Protein AF-A0A0A1X0P3-F1 (afdb_monomer_lite)

Organism: Zeugodacus cucurbitae (NCBI:txid28588)

Radius of gyration: 22.75 Å; chains: 1; bounding box: 54×41×61 Å

Sequence (283 aa):
MCGPKCRGLQQPTGHTAAECELLRTHNLGAALTAVADKPDLVKNYYELILIVRIFLLKQHAPDKYDNILKMESHTELRKNNIELWQYYEQNVVQRLQRDWGMAAFTVEEIHNICGILDVNCFEIGQNSAKARCLYTSAFLLAHDCCPNTAHTDDPHSYAIILRTSRAIRKDDGITLSYAYTLQGTLKRREFMHAGKLFWCCCQRCADPKELGTDCSALVCPKCKSGSVRSVEPLNQTAAWKCDRCEYTLQSTEIVKLLDAINMNLESIDAHNIPGLEGFFEKI

Structure (mmCIF, N/CA/C/O backbone):
data_AF-A0A0A1X0P3-F1
#
_entry.id   AF-A0A0A1X0P3-F1
#
loop_
_atom_site.group_PDB
_atom_site.id
_atom_site.type_symbol
_atom_site.label_atom_id
_atom_site.label_alt_id
_atom_site.label_comp_id
_atom_site.label_asym_id
_atom_site.label_entity_id
_atom_site.label_seq_id
_atom_site.pdbx_PDB_ins_code
_atom_site.Cartn_x
_atom_site.Cartn_y
_atom_site.Cartn_z
_atom_site.occupancy
_atom_site.B_iso_or_equiv
_atom_site.auth_seq_id
_atom_site.auth_comp_id
_atom_site.auth_asym_id
_atom_site.auth_atom_id
_atom_site.pdbx_PDB_model_num
ATOM 1 N N . MET A 1 1 ? 23.458 -1.965 -8.575 1.00 62.31 1 MET A N 1
ATOM 2 C CA . MET A 1 1 ? 23.944 -3.328 -8.906 1.00 62.31 1 MET A CA 1
ATOM 3 C C . MET A 1 1 ? 25.010 -3.723 -7.899 1.00 62.31 1 MET A C 1
ATOM 5 O O . MET A 1 1 ? 25.851 -2.889 -7.610 1.00 62.31 1 MET A O 1
ATOM 9 N N . CYS A 1 2 ? 24.997 -4.953 -7.375 1.00 65.94 2 CYS A N 1
ATOM 10 C CA . CYS A 1 2 ? 25.948 -5.380 -6.332 1.00 65.94 2 CYS A CA 1
ATOM 11 C C . CYS A 1 2 ? 27.392 -5.589 -6.843 1.00 65.94 2 CYS A C 1
ATOM 13 O O . CYS A 1 2 ? 28.302 -5.771 -6.045 1.00 65.94 2 CYS A O 1
ATOM 15 N N . GLY A 1 3 ? 27.603 -5.592 -8.165 1.00 78.12 3 GLY A N 1
ATOM 16 C CA . GLY A 1 3 ? 28.908 -5.724 -8.818 1.00 78.12 3 GLY A CA 1
ATOM 17 C C . GLY A 1 3 ? 28.783 -6.253 -10.256 1.00 78.12 3 GLY A C 1
ATOM 18 O O . GLY A 1 3 ? 27.672 -6.576 -10.684 1.00 78.12 3 GLY A O 1
ATOM 19 N N . PRO A 1 4 ? 29.898 -6.401 -10.998 1.00 83.12 4 PRO A N 1
ATOM 20 C CA . PRO A 1 4 ? 29.898 -6.888 -12.388 1.00 83.12 4 PRO A CA 1
ATOM 21 C C . PRO A 1 4 ? 29.330 -8.304 -12.566 1.00 83.12 4 PRO A C 1
ATOM 23 O O . PRO A 1 4 ? 28.888 -8.664 -13.649 1.00 83.12 4 PRO A O 1
ATOM 26 N N . LYS A 1 5 ? 29.322 -9.106 -11.495 1.00 85.94 5 LYS A N 1
ATOM 27 C CA . LYS A 1 5 ? 28.763 -10.468 -11.461 1.00 85.94 5 LYS A CA 1
ATOM 28 C C . LYS A 1 5 ? 27.348 -10.519 -10.871 1.00 85.94 5 LYS A C 1
ATOM 30 O O . LYS A 1 5 ? 26.912 -11.561 -10.391 1.00 85.94 5 LYS A O 1
ATOM 35 N N . CYS A 1 6 ? 26.641 -9.388 -10.822 1.00 84.81 6 CYS A N 1
ATOM 36 C CA . CYS A 1 6 ? 25.277 -9.355 -10.308 1.00 84.81 6 CYS A CA 1
ATOM 37 C C . CYS A 1 6 ? 24.375 -10.260 -11.157 1.00 84.81 6 CYS A C 1
ATOM 39 O O . CYS A 1 6 ? 24.258 -10.057 -12.362 1.00 84.81 6 CYS A O 1
ATOM 41 N N . ARG A 1 7 ? 23.685 -11.213 -10.516 1.00 85.44 7 ARG A N 1
ATOM 42 C CA . ARG A 1 7 ? 22.767 -12.155 -11.182 1.00 85.44 7 ARG A CA 1
ATOM 43 C C . ARG A 1 7 ? 21.654 -11.489 -11.992 1.00 85.44 7 ARG A C 1
ATOM 45 O O . ARG A 1 7 ? 21.100 -12.120 -12.873 1.00 85.44 7 ARG A O 1
ATOM 52 N N . GLY A 1 8 ? 21.308 -10.241 -11.674 1.00 86.44 8 GLY A N 1
ATOM 53 C CA . GLY A 1 8 ? 20.285 -9.481 -12.390 1.00 86.44 8 GLY A CA 1
ATOM 54 C C . GLY A 1 8 ? 20.800 -8.760 -13.636 1.00 86.44 8 GLY A C 1
ATOM 55 O O . GLY A 1 8 ? 19.995 -8.178 -14.355 1.00 86.44 8 GLY A O 1
ATOM 56 N N . LEU A 1 9 ? 22.109 -8.747 -13.897 1.00 90.25 9 LEU A N 1
ATOM 57 C CA . LEU A 1 9 ? 22.671 -8.054 -15.054 1.00 90.25 9 LEU A CA 1
ATOM 58 C C . LEU A 1 9 ? 22.300 -8.788 -16.350 1.00 90.25 9 LEU A C 1
ATOM 60 O O . LEU A 1 9 ? 22.476 -10.001 -16.457 1.00 90.25 9 LEU A O 1
ATOM 64 N N . GLN A 1 10 ? 21.782 -8.039 -17.325 1.00 89.00 10 GLN A N 1
ATOM 65 C CA . GLN A 1 10 ? 21.308 -8.533 -18.622 1.00 89.00 10 GLN A CA 1
ATOM 66 C C . GLN A 1 10 ? 20.213 -9.611 -18.524 1.00 89.00 10 GLN A C 1
ATOM 68 O O . GLN A 1 10 ? 20.013 -10.377 -19.462 1.00 89.00 10 GLN A O 1
ATOM 73 N N . GLN A 1 11 ? 19.474 -9.655 -17.411 1.00 88.44 11 GLN A N 1
ATOM 74 C CA . GLN A 1 11 ? 18.365 -10.591 -17.224 1.00 88.44 11 GLN A CA 1
ATOM 75 C C . GLN A 1 11 ? 17.004 -9.913 -17.432 1.00 88.44 11 GLN A C 1
ATOM 77 O O . GLN A 1 11 ? 16.836 -8.768 -17.005 1.00 88.44 11 GLN A O 1
ATOM 82 N N . PRO A 1 12 ? 15.995 -10.618 -17.986 1.00 82.81 12 PRO A N 1
ATOM 83 C CA . PRO A 1 12 ? 14.635 -10.087 -18.148 1.00 82.81 12 PRO A CA 1
ATOM 84 C C . PRO A 1 12 ? 13.954 -9.660 -16.839 1.00 82.81 12 PRO A C 1
ATOM 86 O O . PRO A 1 12 ? 13.092 -8.789 -16.851 1.00 82.81 12 PRO A O 1
ATOM 89 N N . THR A 1 13 ? 14.318 -10.283 -15.716 1.00 78.25 13 THR A N 1
ATOM 90 C CA . THR A 1 13 ? 13.803 -9.982 -14.368 1.00 78.25 13 THR A CA 1
ATOM 91 C C . THR A 1 13 ? 14.716 -9.041 -13.574 1.00 78.25 13 THR A C 1
ATOM 93 O O . THR A 1 13 ? 14.494 -8.815 -12.386 1.00 78.25 13 THR A O 1
ATOM 96 N N . GLY A 1 14 ? 15.756 -8.498 -14.212 1.00 86.44 14 GLY A N 1
ATOM 97 C CA . GLY A 1 14 ? 16.735 -7.602 -13.606 1.00 86.44 14 GLY A CA 1
ATOM 98 C C . GLY A 1 14 ? 16.978 -6.362 -14.465 1.00 86.44 14 GLY A C 1
ATOM 99 O O . GLY A 1 14 ? 16.039 -5.706 -14.899 1.00 86.44 14 GLY A O 1
ATOM 100 N N . HIS A 1 15 ? 18.247 -6.020 -14.672 1.00 91.12 15 HIS A N 1
ATOM 101 C CA . HIS A 1 15 ? 18.679 -4.885 -15.479 1.00 91.12 15 HIS A CA 1
ATOM 102 C C . HIS A 1 15 ? 18.941 -5.339 -16.919 1.00 91.12 15 HIS A C 1
ATOM 104 O O . HIS A 1 15 ? 19.975 -5.946 -17.208 1.00 91.12 15 HIS A O 1
ATOM 110 N N . THR A 1 16 ? 17.993 -5.083 -17.816 1.00 93.62 16 THR A N 1
ATOM 111 C CA . THR A 1 16 ? 18.079 -5.516 -19.221 1.00 93.62 16 THR A CA 1
ATOM 112 C C . THR A 1 16 ? 19.068 -4.671 -20.032 1.00 93.62 16 THR A C 1
ATOM 114 O O . THR A 1 16 ? 19.439 -3.568 -19.634 1.00 93.62 16 THR A O 1
ATOM 117 N N . ALA A 1 17 ? 19.481 -5.160 -21.207 1.00 93.56 17 ALA A N 1
ATOM 118 C CA . ALA A 1 17 ? 20.292 -4.367 -22.135 1.00 93.56 17 ALA A CA 1
ATOM 119 C C . ALA A 1 17 ? 19.550 -3.109 -22.629 1.00 93.56 17 ALA A C 1
ATOM 121 O O . ALA A 1 17 ? 20.163 -2.053 -22.736 1.00 93.56 17 ALA A O 1
ATOM 122 N N . ALA A 1 18 ? 18.235 -3.207 -22.859 1.00 94.38 18 ALA A N 1
ATOM 123 C CA . ALA A 1 18 ? 17.397 -2.072 -23.247 1.00 94.38 18 ALA A CA 1
ATOM 124 C C . ALA A 1 18 ? 17.292 -1.021 -22.129 1.00 94.38 18 ALA A C 1
ATOM 126 O O . ALA A 1 18 ? 17.389 0.172 -22.396 1.00 94.38 18 ALA A O 1
ATOM 127 N N . GLU A 1 19 ? 17.164 -1.456 -20.869 1.00 95.00 19 GLU A N 1
ATOM 128 C CA . GLU A 1 19 ? 17.221 -0.555 -19.711 1.00 95.00 19 GLU A CA 1
ATOM 129 C C . GLU A 1 19 ? 18.588 0.127 -19.618 1.00 95.00 19 GLU A C 1
ATOM 131 O O . GLU A 1 19 ? 18.648 1.344 -19.494 1.00 95.00 19 GLU A O 1
ATOM 136 N N . CYS A 1 20 ? 19.684 -0.629 -19.734 1.00 93.94 20 CYS A N 1
ATOM 137 C CA . CYS A 1 20 ? 21.038 -0.071 -19.727 1.00 93.94 20 CYS A CA 1
ATOM 138 C C . CYS A 1 20 ? 21.224 0.995 -20.812 1.00 93.94 20 CYS A C 1
ATOM 140 O O . CYS A 1 20 ? 21.705 2.090 -20.521 1.00 93.94 20 CYS A O 1
ATOM 142 N N . GLU A 1 21 ? 20.808 0.686 -22.044 1.00 94.69 21 GLU A N 1
ATOM 143 C CA . GLU A 1 21 ? 20.883 1.613 -23.170 1.00 94.69 21 GLU A CA 1
ATOM 144 C C . GLU A 1 21 ? 20.094 2.885 -22.882 1.00 94.69 21 GLU A C 1
ATOM 146 O O . GLU A 1 21 ? 20.668 3.967 -22.924 1.00 94.69 21 GLU A O 1
ATOM 151 N N . LEU A 1 22 ? 18.820 2.757 -22.502 1.00 94.00 22 LEU A N 1
ATOM 152 C CA . LEU A 1 22 ? 17.951 3.898 -22.233 1.00 94.00 22 LEU A CA 1
ATOM 153 C C . LEU A 1 22 ? 18.523 4.799 -21.129 1.00 94.00 22 LEU A C 1
ATOM 155 O O . LEU A 1 22 ? 18.615 6.015 -21.302 1.00 94.00 22 LEU A O 1
ATOM 159 N N . LEU A 1 23 ? 18.961 4.215 -20.007 1.00 93.94 23 LEU A N 1
ATOM 160 C CA . LEU A 1 23 ? 19.558 4.983 -18.910 1.00 93.94 23 LEU A CA 1
ATOM 161 C C . LEU A 1 23 ? 20.874 5.663 -19.335 1.00 93.94 23 LEU A C 1
ATOM 163 O O . LEU A 1 23 ? 21.170 6.766 -18.869 1.00 93.94 23 LEU A O 1
ATOM 167 N N . ARG A 1 24 ? 21.658 5.029 -20.219 1.00 94.56 24 ARG A N 1
ATOM 168 C CA . ARG A 1 24 ? 22.905 5.582 -20.767 1.00 94.56 24 ARG A CA 1
ATOM 169 C C . ARG A 1 24 ? 22.642 6.723 -21.745 1.00 94.56 24 ARG A C 1
ATOM 171 O O . ARG A 1 24 ? 23.291 7.757 -21.624 1.00 94.56 24 ARG A O 1
ATOM 178 N N . THR A 1 25 ? 21.703 6.561 -22.678 1.00 94.56 25 THR A N 1
ATOM 179 C CA . THR A 1 25 ? 21.315 7.589 -23.658 1.00 94.56 25 THR A CA 1
ATOM 180 C C . THR A 1 25 ? 20.921 8.892 -22.967 1.00 94.56 25 THR A C 1
ATOM 182 O O . THR A 1 25 ? 21.315 9.966 -23.412 1.00 94.56 25 THR A O 1
ATOM 185 N N . HIS A 1 26 ? 20.211 8.796 -21.841 1.00 93.75 26 HIS A N 1
ATOM 186 C CA . HIS A 1 26 ? 19.779 9.949 -21.049 1.00 93.75 26 HIS A CA 1
ATOM 187 C C . HIS A 1 26 ? 20.752 10.339 -19.917 1.00 93.75 26 HIS A C 1
ATOM 189 O O . HIS A 1 26 ? 20.428 11.187 -19.091 1.00 93.75 26 HIS A O 1
ATOM 195 N N . ASN A 1 27 ? 21.950 9.740 -19.867 1.00 92.50 27 ASN A N 1
ATOM 196 C CA . ASN A 1 27 ? 23.010 10.019 -18.888 1.00 92.50 27 ASN A CA 1
ATOM 197 C C . ASN A 1 27 ? 22.539 10.019 -17.414 1.00 92.50 27 ASN A C 1
ATOM 199 O O . ASN A 1 27 ? 22.991 10.815 -16.584 1.00 92.50 27 ASN A O 1
ATOM 203 N N . LEU A 1 28 ? 21.634 9.102 -17.059 1.00 92.88 28 LEU A N 1
ATOM 204 C CA . LEU A 1 28 ? 21.005 9.090 -15.732 1.00 92.88 28 LEU A CA 1
ATOM 205 C C . LEU A 1 28 ? 21.970 8.700 -14.602 1.00 92.88 28 LEU A C 1
ATOM 207 O O . LEU A 1 28 ? 21.724 9.020 -13.441 1.00 92.88 28 LEU A O 1
ATOM 211 N N . GLY A 1 29 ? 23.113 8.090 -14.932 1.00 90.56 29 GLY A N 1
ATOM 212 C CA . GLY A 1 29 ? 24.201 7.863 -13.977 1.00 90.56 29 GLY A CA 1
ATOM 213 C C . GLY A 1 29 ? 24.811 9.162 -13.436 1.00 90.56 29 GLY A C 1
ATOM 214 O O . GLY A 1 29 ? 25.127 9.239 -12.247 1.00 90.56 29 GLY A O 1
ATOM 215 N N . ALA A 1 30 ? 24.922 10.204 -14.270 1.00 91.56 30 ALA A N 1
ATOM 216 C CA . ALA A 1 30 ? 25.389 11.517 -13.829 1.00 91.56 30 ALA A CA 1
ATOM 217 C C . ALA A 1 30 ? 24.343 12.208 -12.943 1.00 91.56 30 ALA A C 1
ATOM 219 O O . ALA A 1 30 ? 24.692 12.735 -11.888 1.00 91.56 30 ALA A O 1
ATOM 220 N N . ALA A 1 31 ? 23.063 12.134 -13.325 1.00 90.38 31 ALA A N 1
ATOM 221 C CA . ALA A 1 31 ? 21.964 12.689 -12.536 1.00 90.38 31 ALA A CA 1
ATOM 222 C C . ALA A 1 31 ? 21.871 12.043 -11.142 1.00 90.38 31 ALA A C 1
ATOM 224 O O . ALA A 1 31 ? 21.726 12.749 -10.148 1.00 90.38 31 ALA A O 1
ATOM 225 N N . LEU A 1 32 ? 22.037 10.717 -11.053 1.00 91.38 32 LEU A N 1
ATOM 226 C CA . LEU A 1 32 ? 22.056 9.999 -9.777 1.00 91.38 32 LEU A CA 1
ATOM 227 C C . LEU A 1 32 ? 23.284 10.360 -8.925 1.00 91.38 32 LEU A C 1
ATOM 229 O O . LEU A 1 32 ? 23.152 10.586 -7.725 1.00 91.38 32 LEU A O 1
ATOM 233 N N . THR A 1 33 ? 24.470 10.457 -9.536 1.00 93.75 33 THR A N 1
ATOM 234 C CA . THR A 1 33 ? 25.701 10.877 -8.838 1.00 93.75 33 THR A CA 1
ATOM 235 C C . THR A 1 33 ? 25.566 12.288 -8.261 1.00 93.75 33 THR A C 1
ATOM 237 O O . THR A 1 33 ? 26.004 12.537 -7.141 1.00 93.75 33 THR A O 1
ATOM 240 N N . ALA A 1 34 ? 24.916 13.201 -8.989 1.00 93.12 34 ALA A N 1
ATOM 241 C CA . ALA A 1 34 ? 24.711 14.584 -8.561 1.00 93.12 34 ALA A CA 1
ATOM 242 C C . ALA A 1 34 ? 23.805 14.737 -7.324 1.00 93.12 34 ALA A C 1
ATOM 244 O O . ALA A 1 34 ? 23.792 15.804 -6.713 1.00 93.12 34 ALA A O 1
ATOM 245 N N . VAL A 1 35 ? 23.046 13.698 -6.960 1.00 93.50 35 VAL A N 1
ATOM 246 C CA . VAL A 1 35 ? 22.172 13.679 -5.774 1.00 93.50 35 VAL A CA 1
ATOM 247 C C . VAL A 1 35 ? 22.578 12.609 -4.760 1.00 93.50 35 VAL A C 1
ATOM 249 O O . VAL A 1 35 ? 21.800 12.295 -3.864 1.00 93.50 35 VAL A O 1
ATOM 252 N N . ALA A 1 36 ? 23.772 12.024 -4.888 1.00 93.00 36 ALA A N 1
ATOM 253 C CA . ALA A 1 36 ? 24.203 10.885 -4.076 1.00 93.00 36 ALA A CA 1
ATOM 254 C C . ALA A 1 36 ? 24.262 11.183 -2.564 1.00 93.00 36 ALA A C 1
ATOM 256 O O . ALA A 1 36 ? 24.138 10.268 -1.754 1.00 93.00 36 ALA A O 1
ATOM 257 N N . ASP A 1 37 ? 24.418 12.452 -2.185 1.00 95.62 37 ASP A N 1
ATOM 258 C CA . ASP A 1 37 ? 24.403 12.954 -0.808 1.00 95.62 37 ASP A CA 1
ATOM 259 C C . ASP A 1 37 ? 22.985 13.182 -0.246 1.00 95.62 37 ASP A C 1
ATOM 261 O O . ASP A 1 37 ? 22.838 13.550 0.918 1.00 95.62 37 ASP A O 1
ATOM 265 N N . LYS A 1 38 ? 21.936 12.958 -1.051 1.00 95.31 38 LYS A N 1
ATOM 266 C CA . LYS A 1 38 ? 20.526 13.213 -0.713 1.00 95.31 38 LYS A CA 1
ATOM 267 C C . LYS A 1 38 ? 19.712 11.913 -0.785 1.00 95.31 38 LYS A C 1
ATOM 269 O O . LYS A 1 38 ? 19.112 11.629 -1.826 1.00 95.31 38 LYS A O 1
ATOM 274 N N . PRO A 1 39 ? 19.648 11.127 0.309 1.00 91.00 39 PRO A N 1
ATOM 275 C CA . PRO A 1 39 ? 19.018 9.804 0.321 1.00 91.00 39 PRO A CA 1
ATOM 276 C C . PRO A 1 39 ? 17.575 9.783 -0.197 1.00 91.00 39 PRO A C 1
ATOM 278 O O . PRO A 1 39 ? 17.216 8.890 -0.964 1.00 91.00 39 PRO A O 1
ATOM 281 N N . ASP A 1 40 ? 16.769 10.790 0.147 1.00 90.38 40 ASP A N 1
ATOM 282 C CA . ASP A 1 40 ? 15.370 10.873 -0.291 1.00 90.38 40 ASP A CA 1
ATOM 283 C C . ASP A 1 40 ? 15.246 11.062 -1.808 1.00 90.38 40 ASP A C 1
ATOM 285 O O . ASP A 1 40 ? 14.406 10.439 -2.456 1.00 90.38 40 ASP A O 1
ATOM 289 N N . LEU A 1 41 ? 16.126 11.866 -2.413 1.00 90.19 41 LEU A N 1
ATOM 290 C CA . LEU A 1 41 ? 16.135 12.042 -3.866 1.00 90.19 41 LEU A CA 1
ATOM 291 C C . LEU A 1 41 ? 16.628 10.783 -4.576 1.00 90.19 41 LEU A C 1
ATOM 293 O O . LEU A 1 41 ? 16.059 10.400 -5.597 1.00 90.19 41 LEU A O 1
ATOM 297 N N . VAL A 1 42 ? 17.641 10.111 -4.023 1.00 91.69 42 VAL A N 1
ATOM 298 C CA . VAL A 1 42 ? 18.117 8.818 -4.536 1.00 91.69 42 VAL A CA 1
ATOM 299 C C . VAL A 1 42 ? 16.984 7.791 -4.526 1.00 91.69 42 VAL A C 1
ATOM 301 O O . VAL A 1 42 ? 16.757 7.122 -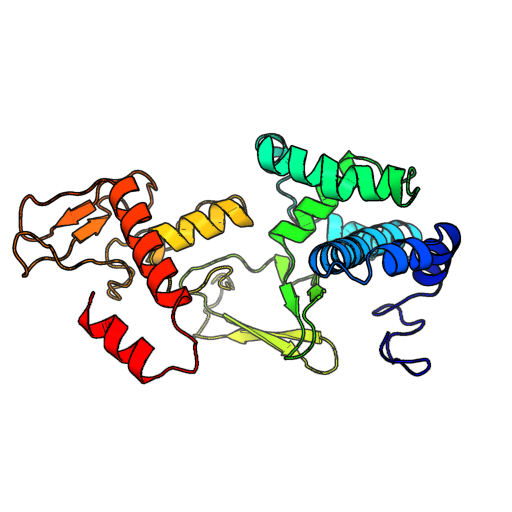5.536 1.00 91.69 42 VAL A O 1
ATOM 304 N N . LYS A 1 43 ? 16.233 7.696 -3.422 1.00 89.56 43 LYS A N 1
ATOM 305 C CA . LYS A 1 43 ? 15.048 6.834 -3.314 1.00 89.56 43 LYS A CA 1
ATOM 306 C C . LYS A 1 43 ? 14.026 7.161 -4.407 1.00 89.56 43 LYS A C 1
ATOM 308 O O . LYS A 1 43 ? 13.635 6.258 -5.145 1.00 89.56 43 LYS A O 1
ATOM 313 N N . ASN A 1 44 ? 13.662 8.435 -4.563 1.00 89.88 44 ASN A N 1
ATOM 314 C CA . ASN A 1 44 ? 12.689 8.864 -5.572 1.00 89.88 44 ASN A CA 1
ATOM 315 C C . ASN A 1 44 ? 13.138 8.498 -6.997 1.00 89.88 44 ASN A C 1
ATOM 317 O O . ASN A 1 44 ? 12.326 8.062 -7.805 1.00 89.88 44 ASN A O 1
ATOM 321 N N . TYR A 1 45 ? 14.435 8.595 -7.309 1.00 91.62 45 TYR A N 1
ATOM 322 C CA . TYR A 1 45 ? 14.972 8.177 -8.611 1.00 91.62 45 TYR A CA 1
ATOM 323 C C . TYR A 1 45 ? 14.805 6.672 -8.851 1.00 91.62 45 TYR A C 1
ATOM 325 O O . TYR A 1 45 ? 14.417 6.260 -9.945 1.00 91.62 45 TYR A O 1
ATOM 333 N N . TYR A 1 46 ? 15.061 5.838 -7.840 1.00 90.06 46 TYR A N 1
ATOM 334 C CA . TYR A 1 46 ? 14.859 4.394 -7.962 1.00 90.06 46 TYR A CA 1
ATOM 335 C C . TYR A 1 46 ? 13.386 4.014 -8.135 1.00 90.06 46 TYR A C 1
ATOM 337 O O . TYR A 1 46 ? 13.089 3.054 -8.849 1.00 90.06 46 TYR A O 1
ATOM 345 N N . GLU A 1 47 ? 12.457 4.770 -7.549 1.00 90.06 47 GLU A N 1
ATOM 346 C CA . GLU A 1 47 ? 11.021 4.530 -7.722 1.00 90.06 47 GLU A CA 1
ATOM 347 C C . GLU A 1 47 ? 10.553 4.712 -9.174 1.00 90.06 47 GLU A C 1
ATOM 349 O O . GLU A 1 47 ? 9.653 3.989 -9.612 1.00 90.06 47 GLU A O 1
ATOM 354 N N . LEU A 1 48 ? 11.206 5.593 -9.941 1.00 94.12 48 LEU A N 1
ATOM 355 C CA . LEU A 1 48 ? 10.915 5.830 -11.360 1.00 94.12 48 LEU A CA 1
ATOM 356 C C . LEU A 1 48 ? 11.369 4.686 -12.271 1.00 94.12 48 LEU A C 1
ATOM 358 O O . LEU A 1 48 ? 10.778 4.472 -13.331 1.00 94.12 48 LEU A O 1
ATOM 362 N N . ILE A 1 49 ? 12.377 3.908 -11.863 1.00 93.69 49 ILE A N 1
ATOM 363 C CA . ILE A 1 49 ? 12.904 2.794 -12.667 1.00 93.69 49 ILE A CA 1
ATOM 364 C C . ILE A 1 49 ? 11.817 1.758 -12.964 1.00 93.69 49 ILE A C 1
ATOM 366 O O . ILE A 1 49 ? 11.785 1.200 -14.059 1.00 93.69 49 ILE A O 1
ATOM 370 N N . LEU A 1 50 ? 10.894 1.517 -12.029 1.00 94.00 50 LEU A N 1
ATOM 371 C CA . LEU A 1 50 ? 9.792 0.582 -12.259 1.00 94.00 50 LEU A CA 1
ATOM 372 C C . LEU A 1 50 ? 8.840 1.075 -13.361 1.00 94.00 50 LEU A C 1
ATOM 374 O O . LEU A 1 50 ? 8.434 0.282 -14.206 1.00 94.00 50 LEU A O 1
ATOM 378 N N . ILE A 1 51 ? 8.547 2.377 -13.405 1.00 96.12 51 ILE A N 1
ATOM 379 C CA . ILE A 1 51 ? 7.721 2.990 -14.458 1.00 96.12 51 ILE A CA 1
ATOM 380 C C . ILE A 1 51 ? 8.420 2.842 -15.814 1.00 96.12 51 ILE A C 1
ATOM 382 O O . ILE A 1 51 ? 7.819 2.375 -16.780 1.00 96.12 51 ILE A O 1
ATOM 386 N N . VAL A 1 52 ? 9.720 3.151 -15.868 1.00 95.62 52 VAL A N 1
ATOM 387 C CA . VAL A 1 52 ? 10.538 2.993 -17.080 1.00 95.62 52 VAL A CA 1
ATOM 388 C C . VAL A 1 52 ? 10.554 1.544 -17.566 1.00 95.62 52 VAL A C 1
ATOM 390 O O . VAL A 1 52 ? 10.382 1.291 -18.757 1.00 95.62 52 VAL A O 1
ATOM 393 N N . ARG A 1 53 ? 10.695 0.572 -16.659 1.00 95.19 53 ARG A N 1
ATOM 394 C CA . ARG A 1 53 ? 10.620 -0.856 -17.003 1.00 95.19 53 ARG A CA 1
ATOM 395 C C . ARG A 1 53 ? 9.275 -1.227 -17.615 1.00 95.19 53 ARG A C 1
ATOM 397 O O . ARG A 1 53 ? 9.257 -1.963 -18.595 1.00 95.19 53 ARG A O 1
ATOM 404 N N . ILE A 1 54 ? 8.167 -0.708 -17.086 1.00 95.69 54 ILE A N 1
ATOM 405 C CA . ILE A 1 54 ? 6.831 -0.952 -17.647 1.00 95.69 54 ILE A CA 1
ATOM 406 C C . ILE A 1 54 ? 6.721 -0.370 -19.063 1.00 95.69 54 ILE A C 1
ATOM 408 O O . ILE A 1 54 ? 6.235 -1.054 -19.962 1.00 95.69 54 ILE A O 1
ATOM 412 N N . PHE A 1 55 ? 7.248 0.831 -19.311 1.00 95.94 55 PHE A N 1
ATOM 413 C CA . PHE A 1 55 ? 7.301 1.386 -20.668 1.00 95.94 55 PHE A CA 1
ATOM 414 C C . PHE A 1 55 ? 8.206 0.587 -21.616 1.00 95.94 55 PHE A C 1
ATOM 416 O O . PHE A 1 55 ? 7.869 0.425 -22.787 1.00 95.94 55 PHE A O 1
ATOM 423 N N . LEU A 1 56 ? 9.317 0.024 -21.138 1.00 95.25 56 LEU A N 1
ATOM 424 C CA . LEU A 1 56 ? 10.145 -0.881 -21.944 1.00 95.25 56 LEU A CA 1
ATOM 425 C C . LEU A 1 56 ? 9.403 -2.181 -22.295 1.00 95.25 56 LEU A C 1
ATOM 427 O O . LEU A 1 56 ? 9.576 -2.704 -23.398 1.00 95.25 56 LEU A O 1
ATOM 431 N N . LEU A 1 57 ? 8.533 -2.687 -21.408 1.00 95.19 57 LEU A N 1
ATOM 432 C CA . LEU A 1 57 ? 7.673 -3.834 -21.727 1.00 95.19 57 LEU A CA 1
ATOM 433 C C . LEU A 1 57 ? 6.718 -3.520 -22.881 1.00 95.19 57 LEU A C 1
ATOM 435 O O . LEU A 1 57 ? 6.507 -4.395 -23.713 1.00 95.19 57 LEU A O 1
ATOM 439 N N . LYS A 1 58 ? 6.216 -2.285 -23.002 1.00 94.56 58 LYS A N 1
ATOM 440 C CA . LYS A 1 58 ? 5.384 -1.872 -24.147 1.00 94.56 58 LYS A CA 1
ATOM 441 C C . LYS A 1 58 ? 6.074 -2.130 -25.494 1.00 94.56 58 LYS A C 1
ATOM 443 O O . LYS A 1 58 ? 5.410 -2.471 -26.464 1.00 94.56 58 LYS A O 1
ATOM 448 N N . GLN A 1 59 ? 7.400 -1.987 -25.553 1.00 92.81 59 GLN A N 1
ATOM 449 C CA . GLN A 1 59 ? 8.185 -2.174 -26.779 1.00 92.81 59 GLN A CA 1
ATOM 450 C C . GLN A 1 59 ? 8.649 -3.620 -26.979 1.00 92.81 59 GLN A C 1
ATOM 452 O O . GLN A 1 59 ? 8.644 -4.125 -28.099 1.00 92.81 59 GLN A O 1
ATOM 457 N N . HIS A 1 60 ? 9.079 -4.285 -25.905 1.00 93.88 60 HIS A N 1
ATOM 458 C CA . HIS A 1 60 ? 9.798 -5.561 -26.000 1.00 93.88 60 HIS A CA 1
ATOM 459 C C . HIS A 1 60 ? 8.992 -6.780 -25.534 1.00 93.88 60 HIS A C 1
ATOM 461 O O . HIS A 1 60 ? 9.419 -7.913 -25.750 1.00 93.88 60 HIS A O 1
ATOM 467 N N . ALA A 1 61 ? 7.855 -6.570 -24.873 1.00 94.50 61 ALA A N 1
ATOM 468 C CA . ALA A 1 61 ? 6.978 -7.621 -24.365 1.00 94.50 61 ALA A CA 1
ATOM 469 C C . ALA A 1 61 ? 5.523 -7.112 -24.238 1.00 94.50 61 ALA A C 1
ATOM 471 O O . ALA A 1 61 ? 5.005 -7.048 -23.115 1.00 94.50 61 ALA A O 1
ATOM 472 N N . PRO A 1 62 ? 4.865 -6.741 -25.356 1.00 96.12 62 PRO A N 1
ATOM 473 C CA . PRO A 1 62 ? 3.539 -6.116 -25.346 1.00 96.12 62 PRO A CA 1
ATOM 474 C C . PRO A 1 62 ? 2.494 -6.947 -24.592 1.00 96.12 62 PRO A C 1
ATOM 476 O O . PRO A 1 62 ? 1.767 -6.388 -23.783 1.00 96.12 62 PRO A O 1
ATOM 479 N N . ASP A 1 63 ? 2.521 -8.280 -24.690 1.00 95.94 63 ASP A N 1
ATOM 480 C CA . ASP A 1 63 ? 1.612 -9.151 -23.925 1.00 95.94 63 ASP A CA 1
ATOM 481 C C . ASP A 1 63 ? 1.711 -8.943 -22.400 1.00 95.94 63 ASP A C 1
ATOM 483 O O . ASP A 1 63 ? 0.723 -9.040 -21.668 1.00 95.94 63 ASP A O 1
ATOM 487 N N . LYS A 1 64 ? 2.916 -8.664 -21.879 1.00 94.19 64 LYS A N 1
ATOM 488 C CA . LYS A 1 64 ? 3.111 -8.362 -20.451 1.00 94.19 64 LYS A CA 1
ATOM 489 C C . LYS A 1 64 ? 2.591 -6.973 -20.109 1.00 94.19 64 LYS A C 1
ATOM 491 O O . LYS A 1 64 ? 1.998 -6.809 -19.047 1.00 94.19 64 LYS A O 1
ATOM 496 N N . TYR A 1 65 ? 2.812 -6.003 -20.991 1.00 96.00 65 TYR A N 1
ATOM 497 C CA . TYR A 1 65 ? 2.294 -4.648 -20.835 1.00 96.00 65 TYR A CA 1
ATOM 498 C C . TYR A 1 65 ? 0.758 -4.638 -20.832 1.00 96.00 65 TYR A C 1
ATOM 500 O O . TYR A 1 65 ? 0.157 -4.103 -19.905 1.00 96.00 65 TYR A O 1
ATOM 508 N N . ASP A 1 66 ? 0.126 -5.351 -21.763 1.00 96.00 66 ASP A N 1
ATOM 509 C CA . ASP A 1 66 ? -1.330 -5.488 -21.844 1.00 96.00 66 ASP A CA 1
ATOM 510 C C . ASP A 1 66 ? -1.915 -6.155 -20.596 1.00 96.00 66 ASP A C 1
ATOM 512 O O . ASP A 1 66 ? -2.987 -5.782 -20.126 1.00 96.00 66 ASP A O 1
ATOM 516 N N . ASN A 1 67 ? -1.209 -7.125 -20.007 1.00 95.00 67 ASN A N 1
ATOM 517 C CA . ASN A 1 67 ? -1.624 -7.716 -18.734 1.00 95.00 67 ASN A CA 1
ATOM 518 C C . ASN A 1 67 ? -1.529 -6.734 -17.559 1.00 95.00 67 ASN A C 1
ATOM 520 O O . ASN A 1 67 ? -2.373 -6.790 -16.669 1.00 95.00 67 ASN A O 1
ATOM 524 N N . ILE A 1 68 ? -0.539 -5.839 -17.552 1.00 96.06 68 ILE A N 1
ATOM 525 C CA . ILE A 1 68 ? -0.428 -4.775 -16.544 1.00 96.06 68 ILE A CA 1
ATOM 526 C C . ILE A 1 68 ? -1.575 -3.773 -16.709 1.00 96.06 68 ILE A C 1
ATOM 528 O O . ILE A 1 68 ? -2.180 -3.388 -15.716 1.00 96.06 68 ILE A O 1
ATOM 532 N N . LEU A 1 69 ? -1.939 -3.410 -17.942 1.00 96.00 69 LEU A N 1
ATOM 533 C CA . LEU A 1 69 ? -3.040 -2.476 -18.212 1.00 96.00 69 LEU A CA 1
ATOM 534 C C . LEU A 1 69 ? -4.432 -2.995 -17.814 1.00 96.00 69 LEU A C 1
ATOM 536 O O . LEU A 1 69 ? -5.370 -2.207 -17.747 1.00 96.00 69 LEU A O 1
ATOM 540 N N . LYS A 1 70 ? -4.581 -4.294 -17.526 1.00 95.19 70 LYS A N 1
ATOM 541 C CA . LYS A 1 70 ? -5.816 -4.865 -16.952 1.00 95.19 70 LYS A CA 1
ATOM 542 C C . LYS A 1 70 ? -5.963 -4.596 -15.453 1.00 95.19 70 LYS A C 1
ATOM 544 O O . LYS A 1 70 ? -7.032 -4.845 -14.903 1.00 95.19 70 LYS A O 1
ATOM 549 N N . MET A 1 71 ? -4.890 -4.179 -14.784 1.00 96.50 71 MET A N 1
ATOM 550 C CA . MET A 1 71 ? -4.909 -3.873 -13.358 1.00 96.50 71 MET A CA 1
ATOM 551 C C . MET A 1 71 ? -5.595 -2.525 -13.120 1.00 96.50 71 MET A C 1
ATOM 553 O O . MET A 1 71 ? -5.461 -1.598 -13.916 1.00 96.50 71 MET A O 1
ATOM 557 N N . GLU A 1 72 ? -6.313 -2.410 -12.006 1.00 95.31 72 GLU A N 1
ATOM 558 C CA . GLU A 1 72 ? -7.013 -1.180 -11.636 1.00 95.31 72 GLU A CA 1
ATOM 559 C C . GLU A 1 72 ? -6.016 -0.052 -11.341 1.00 95.31 72 GLU A C 1
ATOM 561 O O . GLU A 1 72 ? -5.040 -0.253 -10.618 1.00 95.31 72 GLU A O 1
ATOM 566 N N . SER A 1 73 ? -6.266 1.138 -11.884 1.00 96.00 73 SER A N 1
ATOM 567 C CA . SER A 1 73 ? -5.402 2.313 -11.726 1.00 96.00 73 SER A CA 1
ATOM 568 C C . SER A 1 73 ? -6.040 3.422 -10.897 1.00 96.00 73 SER A C 1
ATOM 570 O O . SER A 1 73 ? -5.348 4.331 -10.433 1.00 96.00 73 SER A O 1
ATOM 572 N N . HIS A 1 74 ? -7.362 3.381 -10.733 1.00 96.38 74 HIS A N 1
ATOM 573 C CA . HIS A 1 74 ? -8.174 4.430 -10.137 1.00 96.38 74 HIS A CA 1
ATOM 574 C C . HIS A 1 74 ? -7.877 5.821 -10.723 1.00 96.38 74 HIS A C 1
ATOM 576 O O . HIS A 1 74 ? -8.020 6.824 -10.026 1.00 96.38 74 HIS A O 1
ATOM 582 N N . THR A 1 75 ? -7.474 5.907 -12.000 1.00 94.69 75 THR A N 1
ATOM 583 C CA . THR A 1 75 ? -7.028 7.161 -12.635 1.00 94.69 75 THR A CA 1
ATOM 584 C C . THR A 1 75 ? -8.047 8.288 -12.489 1.00 94.69 75 THR A C 1
ATOM 586 O O . THR A 1 75 ? -7.665 9.389 -12.107 1.00 94.69 75 THR A O 1
ATOM 589 N N . GLU A 1 76 ? -9.341 8.023 -12.685 1.00 94.81 76 GLU A N 1
ATOM 590 C CA . GLU A 1 76 ? -10.378 9.054 -12.530 1.00 94.81 76 GLU A CA 1
ATOM 591 C C . GLU A 1 76 ? -10.515 9.547 -11.080 1.00 94.81 76 GLU A C 1
ATOM 593 O O . GLU A 1 76 ? -10.619 10.750 -10.836 1.00 94.81 76 GLU A O 1
ATOM 598 N N . LEU A 1 77 ? -10.442 8.648 -10.092 1.00 95.00 77 LEU A N 1
ATOM 599 C CA . LEU A 1 77 ? -10.439 9.037 -8.675 1.00 95.00 77 LEU A CA 1
ATOM 600 C C . LEU A 1 77 ? -9.174 9.832 -8.323 1.00 95.00 77 LEU A C 1
ATOM 602 O O . LEU A 1 77 ? -9.257 10.847 -7.632 1.00 95.00 77 LEU A O 1
ATOM 606 N N . ARG A 1 78 ? -8.013 9.412 -8.843 1.00 95.19 78 ARG A N 1
ATOM 607 C CA . ARG A 1 78 ? -6.726 10.101 -8.661 1.00 95.19 78 ARG A CA 1
ATOM 608 C C . ARG A 1 78 ? -6.750 11.495 -9.277 1.00 95.19 78 ARG A C 1
ATOM 610 O O . ARG A 1 78 ? -6.277 12.430 -8.647 1.00 95.19 78 ARG A O 1
ATOM 617 N N . LYS A 1 79 ? -7.350 11.653 -10.457 1.00 94.81 79 LYS A N 1
ATOM 618 C CA . LYS A 1 79 ? -7.507 12.939 -11.153 1.00 94.81 79 LYS A CA 1
ATOM 619 C C . LYS A 1 79 ? -8.385 13.923 -10.385 1.00 94.81 79 LYS A C 1
ATOM 621 O O . LYS A 1 79 ? -8.100 15.117 -10.378 1.00 94.81 79 LYS A O 1
ATOM 626 N N . ASN A 1 80 ? -9.413 13.423 -9.702 1.00 94.94 80 ASN A N 1
ATOM 627 C CA . ASN A 1 80 ? -10.268 14.237 -8.837 1.00 94.94 80 ASN A CA 1
ATOM 628 C C . ASN A 1 80 ? -9.589 14.624 -7.509 1.00 94.94 80 ASN A C 1
ATOM 630 O O . ASN A 1 80 ? -10.011 15.582 -6.861 1.00 94.94 80 ASN A O 1
ATOM 634 N N . ASN A 1 81 ? -8.525 13.924 -7.108 1.00 93.94 81 ASN A N 1
ATOM 635 C CA . ASN A 1 81 ? -7.680 14.304 -5.981 1.00 93.94 81 ASN A CA 1
ATOM 636 C C . ASN A 1 81 ? -6.556 15.243 -6.456 1.00 93.94 81 ASN A C 1
ATOM 638 O O . ASN A 1 81 ? -5.478 14.803 -6.851 1.00 93.94 81 ASN A O 1
ATOM 642 N N . ILE A 1 82 ? -6.818 16.553 -6.409 1.00 95.25 82 ILE A N 1
ATOM 643 C CA . ILE A 1 82 ? -5.922 17.594 -6.943 1.00 95.25 82 ILE A CA 1
ATOM 644 C C . ILE A 1 82 ? -4.521 17.527 -6.323 1.00 95.25 82 ILE A C 1
ATOM 646 O O . ILE A 1 82 ? -3.534 17.640 -7.047 1.00 95.25 82 ILE A O 1
ATOM 650 N N . GLU A 1 83 ? -4.425 17.331 -5.008 1.00 94.75 83 GLU A N 1
ATOM 651 C CA . GLU A 1 83 ? -3.145 17.281 -4.294 1.00 94.75 83 GLU A CA 1
ATOM 652 C C . GLU A 1 83 ? -2.302 16.086 -4.754 1.00 94.75 83 GLU A C 1
ATOM 654 O O . GLU A 1 83 ? -1.151 16.252 -5.165 1.00 94.75 83 GLU A O 1
ATOM 659 N N . LEU A 1 84 ? -2.906 14.893 -4.778 1.00 93.69 84 LEU A N 1
ATOM 660 C CA . LEU A 1 84 ? -2.259 13.676 -5.266 1.00 93.69 84 LEU A CA 1
ATOM 661 C C . LEU A 1 84 ? -1.831 13.822 -6.731 1.00 93.69 84 LEU A C 1
ATOM 663 O O . LEU A 1 84 ? -0.699 13.497 -7.090 1.00 93.69 84 LEU A O 1
ATOM 667 N N . TRP A 1 85 ? -2.724 14.329 -7.582 1.00 95.62 85 TRP A N 1
ATOM 668 C CA . TRP A 1 85 ? -2.454 14.494 -9.007 1.00 95.62 85 TRP A CA 1
ATOM 669 C C . TRP A 1 85 ? -1.291 15.457 -9.259 1.00 95.62 85 TRP A C 1
ATOM 671 O O . TRP A 1 85 ? -0.375 15.138 -10.017 1.00 95.62 85 TRP A O 1
ATOM 681 N N . GLN A 1 86 ? -1.283 16.612 -8.588 1.00 96.06 86 GLN A N 1
ATOM 682 C CA . GLN A 1 86 ? -0.209 17.602 -8.700 1.00 96.06 86 GLN A CA 1
ATOM 683 C C . GLN A 1 86 ? 1.123 17.071 -8.169 1.00 96.06 86 GLN A C 1
ATOM 685 O O . GLN A 1 86 ? 2.165 17.342 -8.772 1.00 96.06 86 GLN A O 1
ATOM 690 N N . TYR A 1 87 ? 1.102 16.284 -7.090 1.00 95.00 87 TYR A N 1
ATOM 691 C CA . TYR A 1 87 ? 2.298 15.623 -6.580 1.00 95.00 87 TYR A CA 1
ATOM 692 C C . TYR A 1 87 ? 2.931 14.717 -7.645 1.00 95.00 87 TYR A C 1
ATOM 694 O O . TYR A 1 87 ? 4.132 14.826 -7.908 1.00 95.00 87 TYR A O 1
ATOM 702 N N . TYR A 1 88 ? 2.132 13.870 -8.303 1.00 96.19 88 TYR A N 1
ATOM 703 C CA . TYR A 1 88 ? 2.607 12.996 -9.380 1.00 96.19 88 TYR A CA 1
ATOM 704 C C . TYR A 1 88 ? 3.054 13.775 -10.620 1.00 96.19 88 TYR A C 1
ATOM 706 O O . TYR A 1 88 ? 4.069 13.433 -11.231 1.00 96.19 88 TYR A O 1
ATOM 714 N N . GLU A 1 89 ? 2.351 14.853 -10.965 1.00 96.12 89 GLU A N 1
ATOM 715 C CA . GLU A 1 89 ? 2.717 15.720 -12.083 1.00 96.12 89 GLU A CA 1
ATOM 716 C C . GLU A 1 89 ? 4.128 16.303 -11.900 1.00 96.12 89 GLU A C 1
ATOM 718 O O . GLU A 1 89 ? 4.965 16.240 -12.801 1.00 96.12 89 GLU A O 1
ATOM 723 N N . GLN A 1 90 ? 4.422 16.826 -10.709 1.00 94.50 90 GLN A N 1
ATOM 724 C CA . GLN A 1 90 ? 5.701 17.471 -10.408 1.00 94.50 90 GLN A CA 1
ATOM 725 C C . GLN A 1 90 ? 6.835 16.460 -10.209 1.00 94.50 90 GLN A C 1
ATOM 727 O O . GLN A 1 90 ? 7.933 16.642 -10.738 1.00 94.50 90 GLN A O 1
ATOM 732 N N . ASN A 1 91 ? 6.588 15.396 -9.442 1.00 94.56 91 ASN A N 1
ATOM 733 C CA . ASN A 1 91 ? 7.656 14.505 -8.983 1.00 94.56 91 ASN A CA 1
ATOM 734 C C . ASN A 1 91 ? 7.923 13.331 -9.927 1.00 94.56 91 ASN A C 1
ATOM 736 O O . ASN A 1 91 ? 9.030 12.792 -9.915 1.00 94.56 91 ASN A O 1
ATOM 740 N N . VAL A 1 92 ? 6.945 12.953 -10.756 1.00 96.81 92 VAL A N 1
ATOM 741 C CA . VAL A 1 92 ? 7.041 11.784 -11.639 1.00 96.81 92 VAL A CA 1
ATOM 742 C C . VAL A 1 92 ? 6.951 12.182 -13.106 1.00 96.81 92 VAL A C 1
ATOM 744 O O . VAL A 1 92 ? 7.897 11.939 -13.851 1.00 96.81 92 VAL A O 1
ATOM 747 N N . VAL A 1 93 ? 5.859 12.824 -13.530 1.00 96.94 93 VAL A N 1
ATOM 748 C CA . VAL A 1 93 ? 5.622 13.138 -14.952 1.00 96.94 93 VAL A CA 1
ATOM 749 C C . VAL A 1 93 ? 6.685 14.092 -15.489 1.00 96.94 93 VAL A C 1
ATOM 751 O O . VAL A 1 93 ? 7.395 13.757 -16.439 1.00 96.94 93 VAL A O 1
ATOM 754 N N . GLN A 1 94 ? 6.846 15.257 -14.856 1.00 95.38 94 GLN A N 1
ATOM 755 C CA . GLN A 1 94 ? 7.836 16.249 -15.282 1.00 95.38 94 GLN A CA 1
ATOM 756 C C . GLN A 1 94 ? 9.261 15.708 -15.173 1.00 95.38 94 GLN A C 1
ATOM 758 O O . GLN A 1 94 ? 10.071 15.955 -16.064 1.00 95.38 94 GLN A O 1
ATOM 763 N N . ARG A 1 95 ? 9.553 14.915 -14.136 1.00 94.06 95 ARG A N 1
ATOM 764 C CA . ARG A 1 95 ? 10.861 14.277 -13.958 1.00 94.06 95 ARG A CA 1
ATOM 765 C C . ARG A 1 95 ? 11.183 13.327 -15.114 1.00 94.06 95 ARG A C 1
ATOM 767 O O . ARG A 1 95 ? 12.259 13.426 -15.691 1.00 94.06 95 ARG A O 1
ATOM 774 N N . LEU A 1 96 ? 10.253 12.444 -15.482 1.00 95.75 96 LEU A N 1
ATOM 775 C CA . LEU A 1 96 ? 10.443 11.497 -16.584 1.00 95.75 96 LEU A CA 1
ATOM 776 C C . LEU A 1 96 ? 10.547 12.214 -17.938 1.00 95.75 96 LEU A C 1
ATOM 778 O O . LEU A 1 96 ? 11.476 11.963 -18.703 1.00 95.75 96 LEU A O 1
ATOM 782 N N . GLN A 1 97 ? 9.625 13.130 -18.241 1.00 95.19 97 GLN A N 1
ATOM 783 C CA . GLN A 1 97 ? 9.587 13.780 -19.552 1.00 95.19 97 GLN A CA 1
ATOM 784 C C . GLN A 1 97 ? 10.697 14.817 -19.747 1.00 95.19 97 GLN A C 1
ATOM 786 O O . GLN A 1 97 ? 11.332 14.834 -20.801 1.00 95.19 97 GLN A O 1
ATOM 791 N N . ARG A 1 98 ? 10.912 15.702 -18.764 1.00 90.56 98 ARG A N 1
ATOM 792 C CA . ARG A 1 98 ? 11.827 16.848 -18.890 1.00 90.56 98 ARG A CA 1
ATOM 793 C C . ARG A 1 98 ? 13.230 16.483 -18.442 1.00 90.56 98 ARG A C 1
ATOM 795 O O . ARG A 1 98 ? 14.161 16.575 -19.233 1.00 90.56 98 ARG A O 1
ATOM 802 N N . ASP A 1 99 ? 13.369 16.031 -17.201 1.00 90.56 99 ASP A N 1
ATOM 803 C CA . ASP A 1 99 ? 14.692 15.858 -16.597 1.00 90.56 99 ASP A CA 1
ATOM 804 C C . ASP A 1 99 ? 15.384 14.590 -17.102 1.00 90.56 99 ASP A C 1
ATOM 806 O O . ASP A 1 99 ? 16.598 14.578 -17.288 1.00 90.56 99 ASP A O 1
ATOM 810 N N . TRP A 1 100 ? 14.616 13.523 -17.341 1.00 93.44 100 TRP A N 1
ATOM 811 C CA . TRP A 1 100 ? 15.118 12.270 -17.909 1.00 93.44 100 TRP A CA 1
ATOM 812 C C . TRP A 1 100 ? 14.975 12.224 -19.433 1.00 93.44 100 TRP A C 1
ATOM 814 O O . TRP A 1 100 ? 15.405 11.256 -20.048 1.00 93.44 100 TRP A O 1
ATOM 824 N N . GLY A 1 101 ? 14.391 13.253 -20.058 1.00 91.75 101 GLY A N 1
ATOM 825 C CA . GLY A 1 101 ? 14.267 13.370 -21.513 1.00 91.75 101 GLY A CA 1
ATOM 826 C C . GLY A 1 101 ? 13.359 12.329 -22.179 1.00 91.75 101 GLY A C 1
ATOM 827 O O . GLY A 1 101 ? 13.437 12.150 -23.395 1.00 91.75 101 GLY A O 1
ATOM 828 N N . MET A 1 102 ? 12.494 11.639 -21.429 1.00 93.38 102 MET A N 1
ATOM 829 C CA . MET A 1 102 ? 11.616 10.576 -21.936 1.00 93.38 102 MET A CA 1
ATOM 830 C C . MET A 1 102 ? 10.302 11.144 -22.494 1.00 93.38 102 MET A C 1
ATOM 832 O O . MET A 1 102 ? 9.208 10.720 -22.124 1.00 93.38 102 MET A O 1
ATOM 836 N N . ALA A 1 103 ? 10.399 12.119 -23.402 1.00 90.75 103 ALA A N 1
ATOM 837 C CA . ALA A 1 103 ? 9.249 12.844 -23.958 1.00 90.75 103 ALA A CA 1
ATOM 838 C C . ALA A 1 103 ? 8.248 11.956 -24.728 1.00 90.75 103 ALA A C 1
ATOM 840 O O . ALA A 1 103 ? 7.114 12.365 -24.958 1.00 90.75 103 ALA A O 1
ATOM 841 N N . ALA A 1 104 ? 8.653 10.742 -25.116 1.00 91.56 104 ALA A N 1
ATOM 842 C CA . ALA A 1 104 ? 7.784 9.769 -25.774 1.00 91.56 104 ALA A CA 1
ATOM 843 C C . ALA A 1 104 ? 6.727 9.153 -24.837 1.00 91.56 104 ALA A C 1
ATOM 845 O O . ALA A 1 104 ? 5.758 8.573 -25.322 1.00 91.56 104 ALA A O 1
ATOM 846 N N . PHE A 1 105 ? 6.904 9.242 -23.515 1.00 94.00 105 PHE A N 1
ATOM 847 C CA . PHE A 1 105 ? 5.924 8.752 -22.546 1.00 94.00 105 PHE A CA 1
ATOM 848 C C . PHE A 1 105 ? 4.857 9.823 -22.346 1.00 94.00 105 PHE A C 1
ATOM 850 O O . PHE A 1 105 ? 5.181 10.936 -21.927 1.00 94.00 105 PHE A O 1
ATOM 857 N N . THR A 1 106 ? 3.595 9.527 -22.653 1.00 95.62 106 THR A N 1
ATOM 858 C CA . THR A 1 106 ? 2.532 10.531 -22.509 1.00 95.62 106 THR A CA 1
ATOM 859 C C . THR A 1 106 ? 2.159 10.739 -21.038 1.00 95.62 106 THR A C 1
ATOM 861 O O . THR A 1 106 ? 2.288 9.836 -20.212 1.00 95.62 106 THR A O 1
ATOM 864 N N . VAL A 1 107 ? 1.675 11.939 -20.703 1.00 95.88 107 VAL A N 1
ATOM 865 C CA . VAL A 1 107 ? 1.251 12.294 -19.333 1.00 95.88 107 VAL A CA 1
ATOM 866 C C . VAL A 1 107 ? 0.175 11.333 -18.820 1.00 95.88 107 VAL A C 1
ATOM 868 O O . VAL A 1 107 ? 0.248 10.862 -17.687 1.00 95.88 107 VAL A O 1
ATOM 871 N N . GLU A 1 108 ? -0.795 11.002 -19.673 1.00 95.69 108 GLU A N 1
ATOM 872 C CA . GLU A 1 108 ? -1.889 10.084 -19.356 1.00 95.69 108 GLU A CA 1
ATOM 873 C C . GLU A 1 108 ? -1.383 8.667 -19.063 1.00 95.69 108 GLU A C 1
ATOM 875 O O . GLU A 1 108 ? -1.761 8.077 -18.051 1.00 95.69 108 GLU A O 1
ATOM 880 N N . GLU A 1 109 ? -0.465 8.140 -19.881 1.00 96.69 109 GLU A N 1
ATOM 881 C CA . GLU A 1 109 ? 0.127 6.819 -19.645 1.00 96.69 109 GLU A CA 1
ATOM 882 C C . GLU A 1 109 ? 0.936 6.771 -18.350 1.00 96.69 109 GLU A C 1
ATOM 884 O O . GLU A 1 109 ? 0.844 5.788 -17.612 1.00 96.69 109 GLU A O 1
ATOM 889 N N . ILE A 1 110 ? 1.715 7.820 -18.059 1.00 97.81 110 ILE A N 1
ATOM 890 C CA . ILE A 1 110 ? 2.498 7.896 -16.820 1.00 97.81 110 ILE A CA 1
ATOM 891 C C . ILE A 1 110 ? 1.553 7.884 -15.618 1.00 97.81 110 ILE A C 1
ATOM 893 O O . ILE A 1 110 ? 1.738 7.069 -14.715 1.00 97.81 110 ILE A O 1
ATOM 897 N N . HIS A 1 111 ? 0.516 8.730 -15.610 1.00 97.62 111 HIS A N 1
ATOM 898 C CA . HIS A 1 111 ? -0.464 8.745 -14.520 1.00 97.62 111 HIS A CA 1
ATOM 899 C C . HIS A 1 111 ? -1.171 7.402 -14.369 1.00 97.62 111 HIS A C 1
ATOM 901 O O . HIS A 1 111 ? -1.285 6.918 -13.242 1.00 97.62 111 HIS A O 1
ATOM 907 N N . ASN A 1 112 ? -1.576 6.765 -15.470 1.00 97.88 112 ASN A N 1
ATOM 908 C CA . ASN A 1 112 ? -2.222 5.458 -15.421 1.00 97.88 112 ASN A CA 1
ATOM 909 C C . ASN A 1 112 ? -1.305 4.384 -14.812 1.00 97.88 112 ASN A C 1
ATOM 911 O O . ASN A 1 112 ? -1.723 3.658 -13.911 1.00 97.88 112 ASN A O 1
ATOM 915 N N . ILE A 1 113 ? -0.034 4.322 -15.229 1.00 97.69 113 ILE A N 1
ATOM 916 C CA . ILE A 1 113 ? 0.950 3.384 -14.663 1.00 97.69 113 ILE A CA 1
ATOM 917 C C . ILE A 1 113 ? 1.192 3.671 -13.179 1.00 97.69 113 ILE A C 1
ATOM 919 O O . ILE A 1 113 ? 1.223 2.735 -12.384 1.00 97.69 113 ILE A O 1
ATOM 923 N N . CYS A 1 114 ? 1.319 4.938 -12.776 1.00 96.81 114 CYS A N 1
ATOM 924 C CA . CYS A 1 114 ? 1.446 5.293 -11.362 1.00 96.81 114 CYS A CA 1
ATOM 925 C C . CYS A 1 114 ? 0.254 4.785 -10.541 1.00 96.81 114 CYS A C 1
ATOM 927 O O . CYS A 1 114 ? 0.451 4.239 -9.461 1.00 96.81 114 CYS A O 1
ATOM 929 N N . GLY A 1 115 ? -0.964 4.897 -11.075 1.00 96.50 115 GLY A N 1
ATOM 930 C CA . GLY A 1 115 ? -2.168 4.384 -10.425 1.00 96.50 115 GLY A CA 1
ATOM 931 C C . GLY A 1 115 ? -2.139 2.868 -10.265 1.00 96.50 115 GLY A C 1
ATOM 932 O O . GLY A 1 115 ? -2.390 2.354 -9.176 1.00 96.50 115 GLY A O 1
ATOM 933 N N . ILE A 1 116 ? -1.737 2.152 -11.320 1.00 97.06 116 ILE A N 1
ATOM 934 C CA . ILE A 1 116 ? -1.557 0.695 -11.272 1.00 97.06 116 ILE A CA 1
ATOM 935 C C . ILE A 1 116 ? -0.553 0.313 -10.180 1.00 97.06 116 ILE A C 1
ATOM 937 O O . ILE A 1 116 ? -0.803 -0.614 -9.409 1.00 97.06 116 ILE A O 1
ATOM 941 N N . LEU A 1 117 ? 0.572 1.022 -10.091 1.00 95.88 117 LEU A N 1
ATOM 942 C CA . LEU A 1 117 ? 1.595 0.757 -9.082 1.00 95.88 117 LEU A CA 1
ATOM 943 C C . LEU A 1 117 ? 1.085 1.028 -7.660 1.00 95.88 117 LEU A C 1
ATOM 945 O O . LEU A 1 117 ? 1.282 0.189 -6.782 1.00 95.88 117 LEU A O 1
ATOM 949 N N . ASP A 1 118 ? 0.394 2.144 -7.433 1.00 93.44 118 ASP A N 1
ATOM 950 C CA . ASP A 1 118 ? -0.154 2.507 -6.118 1.00 93.44 118 ASP A CA 1
ATOM 951 C C . ASP A 1 118 ? -1.149 1.454 -5.608 1.00 93.44 118 ASP A C 1
ATOM 953 O O . ASP A 1 118 ? -1.109 1.041 -4.443 1.00 93.44 118 ASP A O 1
ATOM 957 N N . VAL A 1 119 ? -2.008 0.951 -6.497 1.00 93.31 119 VAL A N 1
ATOM 958 C CA . VAL A 1 119 ? -3.083 0.020 -6.139 1.00 93.31 119 VAL A CA 1
ATOM 959 C C . VAL A 1 119 ? -2.588 -1.426 -6.044 1.00 93.31 119 VAL A C 1
ATOM 961 O O . VAL A 1 119 ? -2.951 -2.123 -5.095 1.00 93.31 119 VAL A O 1
ATOM 964 N N . ASN A 1 120 ? -1.703 -1.870 -6.939 1.00 94.88 120 ASN A N 1
ATOM 965 C CA . ASN A 1 120 ? -1.446 -3.303 -7.150 1.00 94.88 120 ASN A CA 1
ATOM 966 C C . ASN A 1 120 ? -0.049 -3.777 -6.724 1.00 94.88 120 ASN A C 1
ATOM 968 O O . ASN A 1 120 ? 0.209 -4.984 -6.748 1.00 94.88 120 ASN A O 1
ATOM 972 N N . CYS A 1 121 ? 0.873 -2.878 -6.361 1.00 93.25 121 CYS A N 1
ATOM 973 C CA . CYS A 1 121 ? 2.215 -3.306 -5.978 1.00 93.25 121 CYS A CA 1
ATOM 974 C C . CYS A 1 121 ? 2.267 -4.036 -4.638 1.00 93.25 121 CYS A C 1
ATOM 976 O O . CYS A 1 121 ? 1.615 -3.663 -3.662 1.00 93.25 121 CYS A O 1
ATOM 978 N N . PHE A 1 122 ? 3.169 -5.012 -4.601 1.00 92.31 122 PHE A N 1
ATOM 979 C CA . PHE A 1 122 ? 3.642 -5.682 -3.400 1.00 92.31 122 PHE A CA 1
ATOM 980 C C . PHE A 1 122 ? 5.057 -5.210 -3.081 1.00 92.31 122 PHE A C 1
ATOM 982 O O . PHE A 1 122 ? 5.862 -4.970 -3.988 1.00 92.31 122 PHE A O 1
ATOM 989 N N . GLU A 1 123 ? 5.360 -5.091 -1.794 1.00 90.50 123 GLU A N 1
ATOM 990 C CA . GLU A 1 123 ? 6.726 -4.909 -1.320 1.00 90.50 123 GLU A CA 1
ATOM 991 C C . GLU A 1 123 ? 7.417 -6.277 -1.241 1.00 90.50 123 GLU A C 1
ATOM 993 O O . GLU A 1 123 ? 6.851 -7.231 -0.711 1.00 90.50 123 GLU A O 1
ATOM 998 N N . ILE A 1 124 ? 8.624 -6.376 -1.796 1.00 89.50 124 ILE A N 1
ATOM 999 C CA . ILE A 1 124 ? 9.445 -7.593 -1.810 1.00 89.50 124 ILE A CA 1
ATOM 1000 C C . ILE A 1 124 ? 10.859 -7.292 -1.310 1.00 89.50 124 ILE A C 1
ATOM 1002 O O . ILE A 1 124 ? 11.329 -6.154 -1.406 1.00 89.50 124 ILE A O 1
ATOM 1006 N N . GLY A 1 125 ? 11.568 -8.324 -0.857 1.00 82.94 125 GLY A N 1
ATOM 1007 C CA . GLY A 1 125 ? 12.936 -8.232 -0.356 1.00 82.94 125 GLY A CA 1
ATOM 1008 C C . GLY A 1 125 ? 13.032 -8.274 1.170 1.00 82.94 125 GLY A C 1
ATOM 1009 O O . GLY A 1 125 ? 12.115 -7.902 1.897 1.00 82.94 125 GLY A O 1
ATOM 1010 N N . GLN A 1 126 ? 14.186 -8.737 1.659 1.00 72.44 126 GLN A N 1
ATOM 1011 C CA . GLN A 1 126 ? 14.458 -8.978 3.079 1.00 72.44 126 GLN A CA 1
ATOM 1012 C C . GLN A 1 126 ? 15.623 -8.101 3.568 1.00 72.44 126 GLN A C 1
ATOM 1014 O O . GLN A 1 126 ? 16.652 -8.019 2.893 1.00 72.44 126 GLN A O 1
ATOM 1019 N N . ASN A 1 127 ? 15.469 -7.503 4.758 1.00 61.22 127 ASN A N 1
ATOM 1020 C CA . ASN A 1 127 ? 16.456 -6.857 5.653 1.00 61.22 127 ASN A CA 1
ATOM 1021 C C . ASN A 1 127 ? 17.434 -5.783 5.112 1.00 61.22 127 ASN A C 1
ATOM 1023 O O . ASN A 1 127 ? 17.898 -4.976 5.908 1.00 61.22 127 ASN A O 1
ATOM 1027 N N . SER A 1 128 ? 17.772 -5.733 3.820 1.00 68.25 128 SER A N 1
ATOM 1028 C CA . SER A 1 128 ? 18.809 -4.829 3.278 1.00 68.25 128 SER A CA 1
ATOM 1029 C C . SER A 1 128 ? 18.346 -3.944 2.119 1.00 68.25 128 SER A C 1
ATOM 1031 O O . SER A 1 128 ? 18.887 -2.858 1.934 1.00 68.25 128 SER A O 1
ATOM 1033 N N . ALA A 1 129 ? 17.337 -4.368 1.356 1.00 72.88 129 ALA A N 1
ATOM 1034 C CA . ALA A 1 129 ? 16.703 -3.551 0.328 1.00 72.88 129 ALA A CA 1
ATOM 1035 C C . ALA A 1 129 ? 15.287 -4.062 0.062 1.00 72.88 129 ALA A C 1
ATOM 1037 O O . ALA A 1 129 ? 15.074 -5.269 -0.068 1.00 72.88 129 ALA A O 1
ATOM 1038 N N . LYS A 1 130 ? 14.342 -3.130 -0.040 1.00 84.19 130 LYS A N 1
ATOM 1039 C CA . LYS A 1 130 ? 12.951 -3.389 -0.410 1.00 84.19 130 LYS A CA 1
ATOM 1040 C C . LYS A 1 130 ? 12.704 -2.870 -1.822 1.00 84.19 130 LYS A C 1
ATOM 1042 O O . LYS A 1 130 ? 13.279 -1.857 -2.219 1.00 84.19 130 LYS A O 1
ATOM 1047 N N . ALA A 1 131 ? 11.868 -3.562 -2.581 1.00 87.38 131 ALA A N 1
ATOM 1048 C CA . ALA A 1 131 ? 11.464 -3.153 -3.920 1.00 87.38 131 ALA A CA 1
ATOM 1049 C C . ALA A 1 131 ? 9.956 -3.325 -4.103 1.00 87.38 131 ALA A C 1
ATOM 1051 O O . ALA A 1 131 ? 9.319 -4.111 -3.407 1.00 87.38 131 ALA A O 1
ATOM 1052 N N . ARG A 1 132 ? 9.393 -2.602 -5.073 1.00 90.88 132 ARG A N 1
ATOM 1053 C CA . ARG A 1 132 ? 8.009 -2.794 -5.514 1.00 90.88 132 ARG A CA 1
ATOM 1054 C C . ARG A 1 132 ? 7.961 -3.803 -6.657 1.00 90.88 132 ARG A C 1
ATOM 1056 O O . ARG A 1 132 ? 8.787 -3.747 -7.569 1.00 90.88 132 ARG A O 1
ATOM 1063 N N . CYS A 1 133 ? 6.981 -4.698 -6.619 1.00 91.44 133 CYS A N 1
ATOM 1064 C CA . CYS A 1 133 ? 6.751 -5.714 -7.639 1.00 91.44 133 CYS A CA 1
ATOM 1065 C C . CYS A 1 133 ? 5.273 -5.764 -8.040 1.00 91.44 133 CYS A C 1
ATOM 1067 O O . CYS A 1 133 ? 4.392 -5.507 -7.221 1.00 91.44 133 CYS A O 1
ATOM 1069 N N . LEU A 1 134 ? 5.010 -6.114 -9.300 1.00 93.88 134 LEU A N 1
ATOM 1070 C CA . LEU A 1 134 ? 3.683 -6.464 -9.797 1.00 93.88 134 LEU A CA 1
ATOM 1071 C C . LEU A 1 134 ? 3.644 -7.963 -10.091 1.00 93.88 134 LEU A C 1
ATOM 1073 O O . LEU A 1 134 ? 4.493 -8.480 -10.819 1.00 93.88 134 LEU A O 1
ATOM 1077 N N . TYR A 1 135 ? 2.619 -8.638 -9.580 1.00 92.62 135 TYR A N 1
ATOM 1078 C CA . TYR A 1 135 ? 2.328 -10.030 -9.906 1.00 92.62 135 TYR A CA 1
ATOM 1079 C C . TYR A 1 135 ? 1.043 -10.106 -10.724 1.00 92.62 135 TYR A C 1
ATOM 1081 O O . TYR A 1 135 ? 0.019 -9.541 -10.346 1.00 92.62 135 TYR A O 1
ATOM 1089 N N . THR A 1 136 ? 1.074 -10.859 -11.819 1.00 86.44 136 THR A N 1
ATOM 1090 C CA . THR A 1 136 ? -0.029 -10.966 -12.789 1.00 86.44 136 THR A CA 1
ATOM 1091 C C . THR A 1 136 ? -1.272 -11.692 -12.272 1.00 86.44 136 THR A C 1
ATOM 1093 O O . THR A 1 136 ? -2.277 -11.720 -12.968 1.00 86.44 136 THR A O 1
ATOM 1096 N N . SER A 1 137 ? -1.226 -12.294 -11.085 1.00 87.81 137 SER A N 1
ATOM 1097 C CA . SER A 1 137 ? -2.374 -12.968 -10.463 1.00 87.81 137 SER A CA 1
ATOM 1098 C C . SER A 1 137 ? -2.700 -12.435 -9.070 1.00 87.81 137 SER A C 1
ATOM 1100 O O . SER A 1 137 ? -3.864 -12.424 -8.683 1.00 87.81 137 SER A O 1
ATOM 1102 N N . ALA A 1 138 ? -1.703 -11.957 -8.317 1.00 89.69 138 ALA A N 1
ATOM 1103 C CA . ALA A 1 138 ? -1.923 -11.516 -6.941 1.00 89.69 138 ALA A CA 1
ATOM 1104 C C . ALA A 1 138 ? -2.746 -10.222 -6.845 1.00 89.69 138 ALA A C 1
ATOM 1106 O O . ALA A 1 138 ? -3.369 -9.990 -5.814 1.00 89.69 138 ALA A O 1
ATOM 1107 N N . PHE A 1 139 ? -2.805 -9.416 -7.913 1.00 87.44 139 PHE A N 1
ATOM 1108 C CA . PHE A 1 139 ? -3.635 -8.206 -7.958 1.00 87.44 139 PHE A CA 1
ATOM 1109 C C . PHE A 1 139 ? -5.147 -8.496 -7.865 1.00 87.44 139 PHE A C 1
ATOM 1111 O O . PHE A 1 139 ? -5.925 -7.612 -7.531 1.00 87.44 139 PHE A O 1
ATOM 1118 N N . LEU A 1 140 ? -5.568 -9.742 -8.124 1.00 91.62 140 LEU A N 1
ATOM 1119 C CA . LEU A 1 140 ? -6.966 -10.177 -8.009 1.00 91.62 140 LEU A CA 1
ATOM 1120 C C . LEU A 1 140 ? -7.411 -10.396 -6.553 1.00 91.62 140 LEU A C 1
ATOM 1122 O O . LEU A 1 140 ? -8.605 -10.526 -6.284 1.00 91.62 140 LEU A O 1
ATOM 1126 N N . LEU A 1 141 ? -6.466 -10.499 -5.615 1.00 94.06 141 LEU A N 1
ATOM 1127 C CA . LEU A 1 141 ? -6.749 -10.811 -4.216 1.00 94.06 141 LEU A CA 1
ATOM 1128 C C . LEU A 1 141 ? -7.279 -9.570 -3.508 1.00 94.06 141 LEU A C 1
ATOM 1130 O O . LEU A 1 141 ? -6.499 -8.686 -3.164 1.00 94.06 141 LEU A O 1
ATOM 1134 N N . ALA A 1 142 ? -8.586 -9.522 -3.260 1.00 94.25 142 ALA A N 1
ATOM 1135 C CA . ALA A 1 142 ? -9.234 -8.394 -2.602 1.00 94.25 142 ALA A CA 1
ATOM 1136 C C . ALA A 1 142 ? -8.816 -8.238 -1.130 1.00 94.25 142 ALA A C 1
ATOM 1138 O O . ALA A 1 142 ? -8.400 -9.189 -0.456 1.00 94.25 142 ALA A O 1
ATOM 1139 N N . HIS A 1 143 ? -8.982 -7.019 -0.619 1.00 95.75 143 HIS A N 1
ATOM 1140 C CA . HIS A 1 143 ? -8.757 -6.719 0.785 1.00 95.75 143 HIS A CA 1
ATOM 1141 C C . HIS A 1 143 ? -9.839 -7.313 1.696 1.00 95.75 143 HIS A C 1
ATOM 1143 O O . HIS A 1 143 ? -11.031 -7.120 1.463 1.00 95.75 143 HIS A O 1
ATOM 1149 N N . ASP A 1 144 ? -9.417 -7.903 2.812 1.00 96.38 144 ASP A N 1
ATOM 1150 C CA . ASP A 1 144 ? -10.247 -8.079 4.005 1.00 96.38 144 ASP A CA 1
ATOM 1151 C C . ASP A 1 144 ? -9.408 -7.767 5.261 1.00 96.38 144 ASP A C 1
ATOM 1153 O O . ASP A 1 144 ? -8.231 -8.129 5.327 1.00 96.38 144 ASP A O 1
ATOM 1157 N N . CYS A 1 145 ? -9.981 -7.088 6.267 1.00 95.88 145 CYS A N 1
ATOM 1158 C CA . CYS A 1 145 ? -9.294 -6.826 7.546 1.00 95.88 145 CYS A CA 1
ATOM 1159 C C . CYS A 1 145 ? -9.129 -8.088 8.412 1.00 95.88 145 CYS A C 1
ATOM 1161 O O . CYS A 1 145 ? -8.404 -8.059 9.408 1.00 95.88 145 CYS A O 1
ATOM 1163 N N . CYS A 1 146 ? -9.821 -9.166 8.054 1.00 94.62 146 CYS A N 1
ATOM 1164 C CA . CYS A 1 146 ? -9.698 -10.519 8.571 1.00 94.62 146 CYS A CA 1
ATOM 1165 C C . CYS A 1 146 ? -9.429 -11.457 7.384 1.00 94.62 146 CYS A C 1
ATOM 1167 O O . CYS A 1 146 ? -10.307 -12.249 7.019 1.00 94.62 146 CYS A O 1
ATOM 1169 N N . PRO A 1 147 ? -8.236 -11.394 6.770 1.00 95.62 147 PRO A N 1
ATOM 1170 C CA . PRO A 1 147 ? -7.948 -12.142 5.554 1.00 95.62 147 PRO A CA 1
ATOM 1171 C C . PRO A 1 147 ? -7.922 -13.652 5.801 1.00 95.62 147 PRO A C 1
ATOM 1173 O O . PRO A 1 147 ? -7.648 -14.111 6.914 1.00 95.62 147 PRO A O 1
ATOM 1176 N N . ASN A 1 148 ? -8.179 -14.432 4.749 1.00 96.44 148 ASN A N 1
ATOM 1177 C CA . ASN A 1 148 ? -8.021 -15.890 4.778 1.00 96.44 148 ASN A CA 1
ATOM 1178 C C . ASN A 1 148 ? -6.684 -16.378 4.206 1.00 96.44 148 ASN A C 1
ATOM 1180 O O . ASN A 1 148 ? -6.446 -17.586 4.147 1.00 96.44 148 ASN A O 1
ATOM 1184 N N . THR A 1 149 ? -5.790 -15.453 3.854 1.00 96.06 149 THR A N 1
ATOM 1185 C CA . THR A 1 149 ? -4.419 -15.754 3.449 1.00 96.06 149 THR A CA 1
ATOM 1186 C C . THR A 1 149 ? -3.391 -14.859 4.134 1.00 96.06 149 THR A C 1
ATOM 1188 O O . THR A 1 149 ? -3.702 -13.784 4.650 1.00 96.06 149 THR A O 1
ATOM 1191 N N . ALA A 1 150 ? -2.144 -15.318 4.124 1.00 94.06 150 ALA A N 1
ATOM 1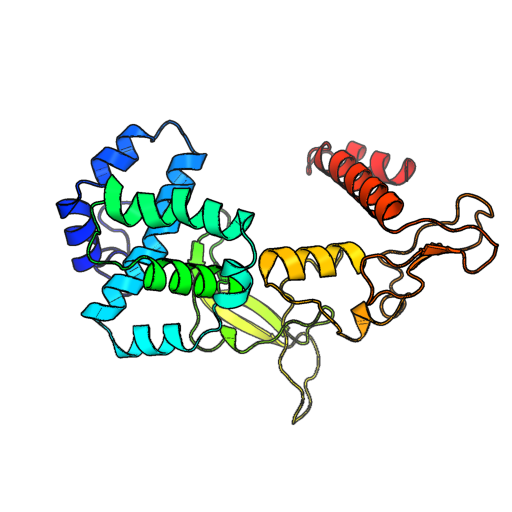192 C CA . ALA A 1 150 ? -0.948 -14.539 4.405 1.00 94.06 150 ALA A CA 1
ATOM 1193 C C . ALA A 1 150 ? 0.054 -14.757 3.264 1.00 94.06 150 ALA A C 1
ATOM 1195 O O . ALA A 1 150 ? 0.046 -15.816 2.628 1.00 94.06 150 ALA A O 1
ATOM 1196 N N . HIS A 1 151 ? 0.911 -13.770 3.002 1.00 92.62 151 HIS A N 1
ATOM 1197 C CA . HIS A 1 151 ? 1.898 -13.851 1.930 1.00 92.62 151 HIS A CA 1
ATOM 1198 C C . HIS A 1 151 ? 3.312 -13.549 2.422 1.00 92.62 151 HIS A C 1
ATOM 1200 O O . HIS A 1 151 ? 3.511 -12.799 3.374 1.00 92.62 151 HIS A O 1
ATOM 1206 N N . THR A 1 152 ? 4.282 -14.148 1.742 1.00 92.06 152 THR A N 1
ATOM 1207 C CA . THR A 1 152 ? 5.719 -13.869 1.858 1.00 92.06 152 THR A CA 1
ATOM 1208 C C . THR A 1 152 ? 6.327 -13.901 0.461 1.00 92.06 152 THR A C 1
ATOM 1210 O O . THR A 1 152 ? 5.771 -14.556 -0.419 1.00 92.06 152 THR A O 1
ATOM 1213 N N . ASP A 1 153 ? 7.475 -13.275 0.242 1.00 91.69 153 ASP A N 1
ATOM 1214 C CA . ASP A 1 153 ? 8.253 -13.448 -0.983 1.00 91.69 153 ASP A CA 1
ATOM 1215 C C . ASP A 1 153 ? 9.317 -14.546 -0.824 1.00 91.69 153 ASP A C 1
ATOM 1217 O O . ASP A 1 153 ? 9.907 -14.726 0.242 1.00 91.69 153 ASP A O 1
ATOM 1221 N N . ASP A 1 154 ? 9.556 -15.317 -1.885 1.00 90.56 154 ASP A N 1
ATOM 1222 C CA . ASP A 1 154 ? 10.665 -16.267 -1.933 1.00 90.56 154 ASP A CA 1
ATOM 1223 C C . ASP A 1 154 ? 12.012 -15.510 -1.940 1.00 90.56 154 ASP A C 1
ATOM 1225 O O . ASP A 1 154 ? 12.246 -14.714 -2.855 1.00 90.56 154 ASP A O 1
ATOM 1229 N N . PRO A 1 155 ? 12.947 -15.774 -1.006 1.00 84.94 155 PRO A N 1
ATOM 1230 C CA . PRO A 1 155 ? 14.188 -15.001 -0.897 1.00 84.94 155 PRO A CA 1
ATOM 1231 C C . PRO A 1 155 ? 15.099 -15.063 -2.133 1.00 84.94 155 PRO A C 1
ATOM 1233 O O . PRO A 1 155 ? 15.970 -14.207 -2.313 1.00 84.94 155 PRO A O 1
ATOM 1236 N N . HIS A 1 156 ? 14.951 -16.090 -2.978 1.00 82.88 156 HIS A N 1
ATOM 1237 C CA . HIS A 1 156 ? 15.803 -16.279 -4.146 1.00 82.88 156 HIS A CA 1
ATOM 1238 C C . HIS A 1 156 ? 15.179 -15.729 -5.430 1.00 82.88 156 HIS A C 1
ATOM 1240 O O . HIS A 1 156 ? 15.857 -15.000 -6.159 1.00 82.88 156 HIS A O 1
ATOM 1246 N N . SER A 1 157 ? 13.936 -16.117 -5.705 1.00 86.81 157 SER A N 1
ATOM 1247 C CA . SER A 1 157 ? 13.193 -15.856 -6.941 1.00 86.81 157 SER A CA 1
ATOM 1248 C C . SER A 1 157 ? 12.244 -14.666 -6.848 1.00 86.81 157 SER A C 1
ATOM 1250 O O . SER A 1 157 ? 11.775 -14.195 -7.883 1.00 86.81 157 SER A O 1
ATOM 1252 N N . TYR A 1 158 ? 11.963 -14.184 -5.634 1.00 88.50 158 TYR A N 1
ATOM 1253 C CA . TYR A 1 158 ? 10.954 -13.165 -5.348 1.00 88.50 158 TYR A CA 1
ATOM 1254 C C . TYR A 1 158 ? 9.544 -13.568 -5.791 1.00 88.50 158 TYR A C 1
ATOM 1256 O O . TYR A 1 158 ? 8.696 -12.710 -6.018 1.00 88.50 158 TYR A O 1
ATOM 1264 N N . ALA A 1 159 ? 9.262 -14.863 -5.947 1.00 91.44 159 ALA A N 1
ATOM 1265 C CA . ALA A 1 159 ? 7.902 -15.330 -6.175 1.00 91.44 159 ALA A CA 1
ATOM 1266 C C . ALA A 1 159 ? 7.038 -15.044 -4.937 1.00 91.44 159 ALA A C 1
ATOM 1268 O O . ALA A 1 159 ? 7.473 -15.288 -3.813 1.00 91.44 159 ALA A O 1
ATOM 1269 N N . ILE A 1 160 ? 5.810 -14.559 -5.133 1.00 92.44 160 ILE A N 1
ATOM 1270 C CA . ILE A 1 160 ? 4.853 -14.435 -4.032 1.00 92.44 160 ILE A CA 1
ATOM 1271 C C . ILE A 1 160 ? 4.371 -15.825 -3.612 1.00 92.44 160 ILE A C 1
ATOM 1273 O O . ILE A 1 160 ? 3.888 -16.612 -4.426 1.00 92.44 160 ILE A O 1
ATOM 1277 N N . ILE A 1 161 ? 4.499 -16.127 -2.325 1.00 93.94 161 ILE A N 1
ATOM 1278 C CA . ILE A 1 161 ? 4.035 -17.368 -1.716 1.00 93.94 161 ILE A CA 1
ATOM 1279 C C . ILE A 1 161 ? 2.818 -17.040 -0.861 1.00 93.94 161 ILE A C 1
ATOM 1281 O O . ILE A 1 161 ? 2.945 -16.467 0.220 1.00 93.94 161 ILE A O 1
ATOM 1285 N N . LEU A 1 162 ? 1.641 -17.430 -1.343 1.00 93.56 162 LEU A N 1
ATOM 1286 C CA . LEU A 1 162 ? 0.375 -17.264 -0.639 1.00 93.56 162 LEU A CA 1
ATOM 1287 C C . LEU A 1 162 ? 0.038 -18.537 0.142 1.00 93.56 162 LEU A C 1
ATOM 1289 O O . LEU A 1 162 ? 0.038 -19.634 -0.418 1.00 93.56 162 LEU A O 1
ATOM 1293 N N . ARG A 1 163 ? -0.266 -18.402 1.433 1.00 95.81 163 ARG A N 1
ATOM 1294 C CA . ARG A 1 163 ? -0.703 -19.509 2.292 1.00 95.81 163 ARG A CA 1
ATOM 1295 C C . ARG A 1 163 ? -2.041 -19.179 2.917 1.00 95.81 163 ARG A C 1
ATOM 1297 O O . ARG A 1 163 ? -2.249 -18.063 3.384 1.00 95.81 163 ARG A O 1
ATOM 1304 N N . THR A 1 164 ? -2.934 -20.157 2.963 1.00 96.62 164 THR A N 1
ATOM 1305 C CA . THR A 1 164 ? -4.203 -20.023 3.676 1.00 96.62 164 THR A CA 1
ATOM 1306 C C . THR A 1 164 ? -3.943 -19.880 5.173 1.00 96.62 164 THR A C 1
ATOM 1308 O O . THR A 1 164 ? -3.247 -20.710 5.758 1.00 96.62 164 THR A O 1
ATOM 1311 N N . SER A 1 165 ? -4.511 -18.853 5.798 1.00 95.69 165 SER A N 1
ATOM 1312 C CA . SER A 1 165 ? -4.462 -18.643 7.252 1.00 95.69 165 SER A CA 1
ATOM 1313 C C . SER A 1 165 ? -5.629 -19.317 7.981 1.00 95.69 165 SER A C 1
ATOM 1315 O O . SER A 1 165 ? -5.580 -19.508 9.193 1.00 95.69 165 SER A O 1
ATOM 1317 N N . ARG A 1 166 ? -6.678 -19.698 7.243 1.00 94.69 166 ARG A N 1
ATOM 1318 C CA . ARG A 1 166 ? -7.832 -20.473 7.716 1.00 94.69 166 ARG A CA 1
ATOM 1319 C C . ARG A 1 166 ? -8.405 -21.323 6.585 1.00 94.69 166 ARG A C 1
ATOM 1321 O O . ARG A 1 166 ? -8.047 -21.128 5.427 1.00 94.69 166 ARG A O 1
ATOM 1328 N N . ALA A 1 167 ? -9.307 -22.245 6.917 1.00 96.31 167 ALA A N 1
ATOM 1329 C CA . ALA A 1 167 ? -10.035 -23.014 5.912 1.00 96.31 167 ALA A CA 1
ATOM 1330 C C . ALA A 1 167 ? -10.832 -22.082 4.978 1.00 96.31 167 ALA A C 1
ATOM 1332 O O . ALA A 1 167 ? -11.492 -21.154 5.446 1.00 96.31 167 ALA A O 1
ATOM 1333 N N . ILE A 1 168 ? -10.766 -22.356 3.674 1.00 96.31 168 ILE A N 1
ATOM 1334 C CA . ILE A 1 168 ? -11.502 -21.652 2.616 1.00 96.31 168 ILE A CA 1
ATOM 1335 C C . ILE A 1 168 ? -12.431 -22.680 1.974 1.00 96.31 168 ILE A C 1
ATOM 1337 O O . ILE A 1 168 ? -11.975 -23.748 1.554 1.00 96.31 168 ILE A O 1
ATOM 1341 N N . ARG A 1 169 ? -13.736 -22.406 1.960 1.00 96.56 169 ARG A N 1
ATOM 1342 C CA . ARG A 1 169 ? -14.723 -23.293 1.338 1.00 96.56 169 ARG A CA 1
ATOM 1343 C C . ARG A 1 169 ? -14.789 -23.024 -0.159 1.00 96.56 169 ARG A C 1
ATOM 1345 O O . ARG A 1 169 ? -14.318 -22.004 -0.655 1.00 96.56 169 ARG A O 1
ATOM 1352 N N . LYS A 1 170 ? -15.393 -23.958 -0.892 1.00 96.50 170 LYS A N 1
ATOM 1353 C CA . LYS A 1 170 ? -15.747 -23.714 -2.288 1.00 96.50 170 LYS A CA 1
ATOM 1354 C C . LYS A 1 170 ? -16.610 -22.447 -2.364 1.00 96.50 170 LYS A C 1
ATOM 1356 O O . LYS A 1 170 ? -17.489 -22.274 -1.527 1.00 96.50 170 LYS A O 1
ATOM 1361 N N . ASP A 1 171 ? -16.332 -21.610 -3.360 1.00 95.12 171 ASP A N 1
ATOM 1362 C CA . ASP A 1 171 ? -17.031 -20.351 -3.648 1.00 95.12 171 ASP A CA 1
ATOM 1363 C C . ASP A 1 171 ? -16.743 -19.194 -2.661 1.00 95.12 171 ASP A C 1
ATOM 1365 O O . ASP A 1 171 ? -17.221 -18.080 -2.873 1.00 95.12 171 ASP A O 1
ATOM 1369 N N . ASP A 1 172 ? -15.888 -19.400 -1.648 1.00 94.25 172 ASP A N 1
ATOM 1370 C CA . ASP A 1 172 ? -15.347 -18.301 -0.839 1.00 94.25 172 ASP A CA 1
ATOM 1371 C C . ASP A 1 172 ? -14.320 -17.488 -1.650 1.00 94.25 172 ASP A C 1
ATOM 1373 O O . ASP A 1 172 ? -13.461 -18.037 -2.348 1.00 94.25 172 ASP A O 1
ATOM 1377 N N . GLY A 1 173 ? -14.346 -16.162 -1.501 1.00 94.31 173 GLY A N 1
ATOM 1378 C CA . GLY A 1 173 ? -13.297 -15.293 -2.038 1.00 94.31 173 GLY A CA 1
ATOM 1379 C C . GLY A 1 173 ? -11.961 -15.500 -1.318 1.00 94.31 173 GLY A C 1
ATOM 1380 O O . GLY A 1 173 ? -11.924 -15.664 -0.098 1.00 94.31 173 GLY A O 1
ATOM 1381 N N . ILE A 1 174 ? -10.847 -15.450 -2.051 1.00 96.06 174 ILE A N 1
ATOM 1382 C CA . ILE A 1 174 ? -9.494 -15.473 -1.475 1.00 96.06 174 ILE A CA 1
ATOM 1383 C C . ILE A 1 174 ? -9.061 -14.028 -1.216 1.00 96.06 174 ILE A C 1
ATOM 1385 O O . ILE A 1 174 ? -9.026 -13.214 -2.138 1.00 96.06 174 ILE A O 1
ATOM 1389 N N . THR A 1 175 ? -8.741 -13.707 0.037 1.00 96.50 175 THR A N 1
ATOM 1390 C CA . THR A 1 175 ? -8.495 -12.334 0.492 1.00 96.50 175 THR A CA 1
ATOM 1391 C C . THR A 1 175 ? -7.179 -12.203 1.241 1.00 96.50 175 THR A C 1
ATOM 1393 O O . THR A 1 175 ? -6.721 -13.137 1.910 1.00 96.50 175 THR A O 1
ATOM 1396 N N . LEU A 1 176 ? -6.583 -11.014 1.163 1.00 95.38 176 LEU A N 1
ATOM 1397 C CA . LEU A 1 176 ? -5.381 -10.637 1.910 1.00 95.38 176 LEU A CA 1
ATOM 1398 C C . LEU A 1 176 ? -5.583 -9.278 2.603 1.00 95.38 176 LEU A C 1
ATOM 1400 O O . LEU A 1 176 ? -6.508 -8.539 2.276 1.00 95.38 176 LEU A O 1
ATOM 1404 N N . SER A 1 177 ? -4.754 -8.929 3.591 1.00 93.88 177 SER A N 1
ATOM 1405 C CA . SER A 1 177 ? -4.829 -7.596 4.211 1.00 93.88 177 SER A CA 1
ATOM 1406 C C . SER A 1 177 ? -3.852 -6.632 3.544 1.00 93.88 177 SER A C 1
ATOM 1408 O O . SER A 1 177 ? -2.665 -6.931 3.463 1.00 93.88 177 SER A O 1
ATOM 1410 N N . TYR A 1 178 ? -4.342 -5.473 3.092 1.00 92.31 178 TYR A N 1
ATOM 1411 C CA . TYR A 1 178 ? -3.502 -4.371 2.605 1.00 92.31 178 TYR A CA 1
ATOM 1412 C C . TYR A 1 178 ? -3.050 -3.451 3.749 1.00 92.31 178 TYR A C 1
ATOM 1414 O O . TYR A 1 178 ? -2.144 -2.651 3.558 1.00 92.31 178 TYR A O 1
ATOM 1422 N N . ALA A 1 179 ? -3.683 -3.555 4.922 1.00 88.56 179 ALA A N 1
ATOM 1423 C CA . ALA A 1 179 ? -3.430 -2.715 6.089 1.00 88.56 179 ALA A CA 1
ATOM 1424 C C . ALA A 1 179 ? -2.862 -3.522 7.263 1.00 88.56 179 ALA A C 1
ATOM 1426 O O . ALA A 1 179 ? -3.016 -4.747 7.339 1.00 88.56 179 ALA A O 1
ATOM 1427 N N . TYR A 1 180 ? -2.281 -2.814 8.232 1.00 86.69 180 TYR A N 1
ATOM 1428 C CA . TYR A 1 180 ? -1.877 -3.397 9.506 1.00 86.69 180 TYR A CA 1
ATOM 1429 C C . TYR A 1 180 ? -3.099 -3.885 10.290 1.00 86.69 180 TYR A C 1
ATOM 1431 O O . TYR A 1 180 ? -3.967 -3.109 10.693 1.00 86.69 180 TYR A O 1
ATOM 1439 N N . THR A 1 181 ? -3.155 -5.191 10.545 1.00 85.75 181 THR A N 1
ATOM 1440 C CA . THR A 1 181 ? -4.314 -5.831 11.181 1.00 85.75 181 THR A CA 1
ATOM 1441 C C . THR A 1 181 ? -4.550 -5.345 12.614 1.00 85.75 181 THR A C 1
ATOM 1443 O O . THR A 1 181 ? -5.692 -5.361 13.063 1.00 85.75 181 THR A O 1
ATOM 1446 N N . LEU A 1 182 ? -3.515 -4.880 13.320 1.00 88.00 182 LEU A N 1
ATOM 1447 C CA . LEU A 1 182 ? -3.606 -4.421 14.714 1.00 88.00 182 LEU A CA 1
ATOM 1448 C C . LEU A 1 182 ? -4.016 -2.950 14.877 1.00 88.00 182 LEU A C 1
ATOM 1450 O O . LEU A 1 182 ? -4.233 -2.501 15.994 1.00 88.00 182 LEU A O 1
ATOM 1454 N N . GLN A 1 183 ? -4.146 -2.184 13.794 1.00 89.38 183 GLN A N 1
ATOM 1455 C CA . GLN A 1 183 ? -4.732 -0.845 13.888 1.00 89.38 183 GLN A CA 1
ATOM 1456 C C . GLN A 1 183 ? -6.243 -0.953 14.096 1.00 89.38 183 GLN A C 1
ATOM 1458 O O . GLN A 1 183 ? -6.844 -1.908 13.616 1.00 89.38 183 GLN A O 1
ATOM 1463 N N . GLY A 1 184 ? -6.868 0.026 14.754 1.00 94.06 184 GLY A N 1
ATOM 1464 C CA . GLY A 1 184 ? -8.325 0.125 14.900 1.00 94.06 184 GLY A CA 1
ATOM 1465 C C . GLY A 1 184 ? -9.054 0.523 13.606 1.00 94.06 184 GLY A C 1
ATOM 1466 O O . GLY A 1 184 ? -8.449 1.061 12.677 1.00 94.06 184 GLY A O 1
ATOM 1467 N N . THR A 1 185 ? -10.369 0.279 13.533 1.00 96.50 185 THR A N 1
ATOM 1468 C CA . THR A 1 185 ? -11.173 0.444 12.300 1.00 96.50 185 THR A CA 1
ATOM 1469 C C . THR A 1 185 ? -11.072 1.835 11.682 1.00 96.50 185 THR A C 1
ATOM 1471 O O . THR A 1 185 ? -10.895 1.932 10.469 1.00 96.50 185 THR A O 1
ATOM 1474 N N . LEU A 1 186 ? -11.120 2.894 12.495 1.00 96.00 186 LEU A N 1
ATOM 1475 C CA . LEU A 1 186 ? -11.035 4.280 12.021 1.00 96.00 186 LEU A CA 1
ATOM 1476 C C . LEU A 1 186 ? -9.747 4.532 11.218 1.00 96.00 186 LEU A C 1
ATOM 1478 O O . LEU A 1 186 ? -9.809 5.008 10.086 1.00 96.00 186 LEU A O 1
ATOM 1482 N N . LYS A 1 187 ? -8.591 4.147 11.776 1.00 94.38 187 LYS A N 1
ATOM 1483 C CA . LYS A 1 187 ? -7.275 4.334 11.146 1.00 94.38 187 LYS A CA 1
ATOM 1484 C C . LYS A 1 187 ? -7.029 3.372 9.989 1.00 94.38 187 LYS A C 1
ATOM 1486 O O . LYS A 1 187 ? -6.512 3.792 8.961 1.00 94.38 187 LYS A O 1
ATOM 1491 N N . ARG A 1 188 ? -7.467 2.109 10.094 1.00 95.38 188 ARG A N 1
ATOM 1492 C CA . ARG A 1 188 ? -7.369 1.164 8.966 1.00 95.38 188 ARG A CA 1
ATOM 1493 C C . ARG A 1 188 ? -8.141 1.665 7.750 1.00 95.38 188 ARG A C 1
ATOM 1495 O O . ARG A 1 188 ? -7.617 1.623 6.645 1.00 95.38 188 ARG A O 1
ATOM 1502 N N . ARG A 1 189 ? -9.377 2.139 7.936 1.00 96.62 189 ARG A N 1
ATOM 1503 C CA . ARG A 1 189 ? -10.214 2.638 6.832 1.00 96.62 189 ARG A CA 1
ATOM 1504 C C . ARG A 1 189 ? -9.642 3.911 6.211 1.00 96.62 189 ARG A C 1
ATOM 1506 O O . ARG A 1 189 ? -9.640 4.012 4.990 1.00 96.62 189 ARG A O 1
ATOM 1513 N N . GLU A 1 190 ? -9.096 4.815 7.024 1.00 95.12 190 GLU A N 1
ATOM 1514 C CA . GLU A 1 190 ? -8.351 5.992 6.552 1.00 95.12 190 GLU A CA 1
ATOM 1515 C C . GLU A 1 190 ? -7.136 5.591 5.699 1.00 95.12 190 GLU A C 1
ATOM 1517 O O . GLU A 1 190 ? -6.999 6.068 4.575 1.00 95.12 190 GLU A O 1
ATOM 1522 N N . PHE A 1 191 ? -6.314 4.648 6.175 1.00 94.00 191 PHE A N 1
ATOM 1523 C CA . PHE A 1 191 ? -5.162 4.122 5.432 1.00 94.00 191 PHE A CA 1
ATOM 1524 C C . PHE A 1 191 ? -5.572 3.493 4.092 1.00 94.00 191 PHE A C 1
ATOM 1526 O O . PHE A 1 191 ? -4.962 3.770 3.058 1.00 94.00 191 PHE A O 1
ATOM 1533 N N . MET A 1 192 ? -6.638 2.683 4.090 1.00 95.00 192 MET A N 1
ATOM 1534 C CA . MET A 1 192 ? -7.184 2.082 2.870 1.00 95.00 192 MET A CA 1
ATOM 1535 C C . MET A 1 192 ? -7.641 3.137 1.866 1.00 95.00 192 MET A C 1
ATOM 1537 O O . MET A 1 192 ? -7.324 3.034 0.683 1.00 95.00 192 MET A O 1
ATOM 1541 N N . HIS A 1 193 ? -8.352 4.164 2.323 1.00 94.88 193 HIS A N 1
ATOM 1542 C CA . HIS A 1 193 ? -8.833 5.215 1.439 1.00 94.88 193 HIS A CA 1
ATOM 1543 C C . HIS A 1 193 ? -7.683 6.066 0.890 1.00 94.88 193 HIS A C 1
ATOM 1545 O O . HIS A 1 193 ? -7.637 6.323 -0.308 1.00 94.88 193 HIS A O 1
ATOM 1551 N N . ALA A 1 194 ? -6.723 6.451 1.732 1.00 91.69 194 ALA A N 1
ATOM 1552 C CA . ALA A 1 194 ? -5.579 7.255 1.313 1.00 91.69 194 ALA A CA 1
ATOM 1553 C C . ALA A 1 194 ? -4.668 6.514 0.318 1.00 91.69 194 ALA A C 1
ATOM 1555 O O . ALA A 1 194 ? -4.225 7.107 -0.662 1.00 91.69 194 ALA A O 1
ATOM 1556 N N . GLY A 1 195 ? -4.397 5.224 0.554 1.00 89.25 195 GLY A N 1
ATOM 1557 C CA . GLY A 1 195 ? -3.458 4.447 -0.263 1.00 89.25 195 GLY A CA 1
ATOM 1558 C C . GLY A 1 195 ? -4.087 3.679 -1.426 1.00 89.25 195 GLY A C 1
ATOM 1559 O O . GLY A 1 195 ? -3.420 3.437 -2.427 1.00 89.25 195 GLY A O 1
ATOM 1560 N N . LYS A 1 196 ? -5.350 3.257 -1.301 1.00 92.19 196 LYS A N 1
ATOM 1561 C CA . LYS A 1 196 ? -6.036 2.380 -2.270 1.00 92.19 196 LYS A CA 1
ATOM 1562 C C . LYS A 1 196 ? -7.362 2.945 -2.782 1.00 92.19 196 LYS A C 1
ATOM 1564 O O . LYS A 1 196 ? -8.001 2.291 -3.594 1.00 92.19 196 LYS A O 1
ATOM 1569 N N . LEU A 1 197 ? -7.763 4.143 -2.347 1.00 93.25 197 LEU A N 1
ATOM 1570 C CA . LEU A 1 197 ? -8.914 4.897 -2.868 1.00 93.25 197 LEU A CA 1
ATOM 1571 C C . LEU A 1 197 ? -10.273 4.197 -2.722 1.00 93.25 197 LEU A C 1
ATOM 1573 O O . LEU A 1 197 ? -11.200 4.452 -3.489 1.00 93.25 197 LEU A O 1
ATOM 1577 N N . PHE A 1 198 ? -10.427 3.360 -1.692 1.00 94.38 198 PHE A N 1
ATOM 1578 C CA . PHE A 1 198 ? -11.721 2.786 -1.330 1.00 94.38 198 PHE A CA 1
ATOM 1579 C C . PHE A 1 198 ? -11.925 2.720 0.186 1.00 94.38 198 PHE A C 1
ATOM 1581 O O . PHE A 1 198 ? -10.979 2.655 0.973 1.00 94.38 198 PHE A O 1
ATOM 1588 N N . TRP A 1 199 ? -13.193 2.680 0.598 1.00 96.56 199 TRP A N 1
ATOM 1589 C CA . TRP A 1 199 ? -13.589 2.481 1.989 1.00 96.56 199 TRP A CA 1
ATOM 1590 C C . TRP A 1 199 ? -13.905 1.009 2.246 1.00 96.56 199 TRP A C 1
ATOM 1592 O O . TRP A 1 199 ? -14.839 0.457 1.671 1.00 96.56 199 TRP A O 1
ATOM 1602 N N . CYS A 1 200 ? -13.143 0.361 3.129 1.00 97.56 200 CYS A N 1
ATOM 1603 C CA . CYS A 1 200 ? -13.404 -1.031 3.491 1.00 97.56 200 CYS A CA 1
ATOM 1604 C C . CYS A 1 200 ? -14.737 -1.168 4.248 1.00 97.56 200 CYS A C 1
ATOM 1606 O O . CYS A 1 200 ? -14.997 -0.417 5.194 1.00 97.56 200 CYS A O 1
ATOM 1608 N N . CYS A 1 201 ? -15.537 -2.160 3.852 1.00 97.56 201 CYS A N 1
ATOM 1609 C CA . CYS A 1 201 ? -16.830 -2.504 4.454 1.00 97.56 201 CYS A CA 1
ATOM 1610 C C . CYS A 1 201 ? -16.889 -3.973 4.912 1.00 97.56 201 CYS A C 1
ATOM 1612 O O . CYS A 1 201 ? -17.972 -4.543 5.020 1.00 97.56 201 CYS A O 1
ATOM 1614 N N . CYS A 1 202 ? -15.735 -4.612 5.151 1.00 97.19 202 CYS A N 1
ATOM 1615 C CA . CYS A 1 202 ? -15.689 -5.993 5.641 1.00 97.19 202 CYS A CA 1
ATOM 1616 C C . CYS A 1 202 ? -16.374 -6.132 7.013 1.00 97.19 202 CYS A C 1
ATOM 1618 O O . CYS A 1 202 ? -16.560 -5.148 7.736 1.00 97.19 202 CYS A O 1
ATOM 1620 N N . GLN A 1 203 ? -16.679 -7.369 7.412 1.00 96.94 203 GLN A N 1
ATOM 1621 C CA . GLN A 1 203 ? -17.403 -7.662 8.653 1.00 96.94 203 GLN A CA 1
ATOM 1622 C C . GLN A 1 203 ? -16.753 -7.023 9.891 1.00 96.94 203 GLN A C 1
ATOM 1624 O O . GLN A 1 203 ? -17.451 -6.463 10.732 1.00 96.94 203 GLN A O 1
ATOM 1629 N N . ARG A 1 204 ? -15.415 -7.039 9.980 1.00 97.06 204 ARG A N 1
ATOM 1630 C CA . ARG A 1 204 ? -14.693 -6.402 11.090 1.00 97.06 204 ARG A CA 1
ATOM 1631 C C . ARG A 1 204 ? -14.837 -4.882 11.093 1.00 97.06 204 ARG A C 1
ATOM 1633 O O . ARG A 1 204 ? -14.949 -4.304 12.163 1.00 97.06 204 ARG A O 1
ATOM 1640 N N . CYS A 1 205 ? -14.811 -4.240 9.925 1.00 97.62 205 CYS A N 1
ATOM 1641 C CA . CYS A 1 205 ? -14.993 -2.791 9.816 1.00 97.62 205 CYS A CA 1
ATOM 1642 C C . CYS A 1 205 ? -16.434 -2.356 10.088 1.00 97.62 205 CYS A C 1
ATOM 1644 O O . CYS A 1 205 ? -16.636 -1.211 10.470 1.00 97.62 205 CYS A O 1
ATOM 1646 N N . ALA A 1 206 ? -17.418 -3.228 9.864 1.00 98.19 206 ALA A N 1
ATOM 1647 C CA . ALA A 1 206 ? -18.826 -2.934 10.109 1.00 98.19 206 ALA A CA 1
ATOM 1648 C C . ALA A 1 206 ? -19.241 -3.114 11.580 1.00 98.19 206 ALA A C 1
ATOM 1650 O O . ALA A 1 206 ? -20.217 -2.510 12.017 1.00 98.19 206 ALA A O 1
ATOM 1651 N N . ASP A 1 207 ? -18.511 -3.929 12.344 1.00 98.12 207 ASP A N 1
ATOM 1652 C CA . ASP A 1 207 ? -18.793 -4.212 13.750 1.00 98.12 207 ASP A CA 1
ATOM 1653 C C . ASP A 1 207 ? -18.096 -3.203 14.687 1.00 98.12 207 ASP A C 1
ATOM 1655 O O . ASP A 1 207 ? -16.863 -3.165 14.718 1.00 98.12 207 ASP A O 1
ATOM 1659 N N . PRO A 1 208 ? -18.833 -2.434 15.518 1.00 96.81 208 PRO A N 1
ATOM 1660 C CA . PRO A 1 208 ? -18.240 -1.534 16.510 1.00 96.81 208 PRO A CA 1
ATOM 1661 C C . PRO A 1 208 ? -17.281 -2.214 17.491 1.00 96.81 208 PRO A C 1
ATOM 1663 O O . PRO A 1 208 ? -16.391 -1.551 18.017 1.00 96.81 208 PRO A O 1
ATOM 1666 N N . LYS A 1 209 ? -17.460 -3.514 17.755 1.00 97.25 209 LYS A N 1
ATOM 1667 C CA . LYS A 1 209 ? -16.595 -4.311 18.642 1.00 97.25 209 LYS A CA 1
ATOM 1668 C C . LYS A 1 209 ? -15.444 -4.993 17.906 1.00 97.25 209 LYS A C 1
ATOM 1670 O O . LYS A 1 209 ? -14.668 -5.721 18.524 1.00 97.25 209 LYS A O 1
ATOM 1675 N N . GLU A 1 210 ? -15.346 -4.805 16.591 1.00 96.88 210 GLU A N 1
ATOM 1676 C CA . GLU A 1 210 ? -14.310 -5.383 15.736 1.00 96.88 210 GLU A CA 1
ATOM 1677 C C . GLU A 1 210 ? -14.165 -6.900 15.926 1.00 96.88 210 GLU A C 1
ATOM 1679 O O . GLU A 1 210 ? -13.066 -7.408 16.164 1.00 96.88 210 GLU A O 1
ATOM 1684 N N . LEU A 1 211 ? -15.288 -7.622 15.848 1.00 96.56 211 LEU A N 1
ATOM 1685 C CA . LEU A 1 211 ? -15.398 -9.064 16.097 1.00 96.56 211 LEU A CA 1
ATOM 1686 C C . LEU A 1 211 ? -15.033 -9.464 17.534 1.00 96.56 211 LEU A C 1
ATOM 1688 O O . LEU A 1 211 ? -14.492 -10.540 17.775 1.00 96.56 211 LEU A O 1
ATOM 1692 N N . GLY A 1 212 ? -15.315 -8.579 18.492 1.00 96.25 212 GLY A N 1
ATOM 1693 C CA . GLY A 1 212 ? -15.034 -8.779 19.914 1.00 96.25 212 GLY A CA 1
ATOM 1694 C C . GLY A 1 212 ? -13.581 -8.530 20.316 1.00 96.25 212 GLY A C 1
ATOM 1695 O O . GLY A 1 212 ? -13.242 -8.750 21.474 1.00 96.25 212 GLY A O 1
ATOM 1696 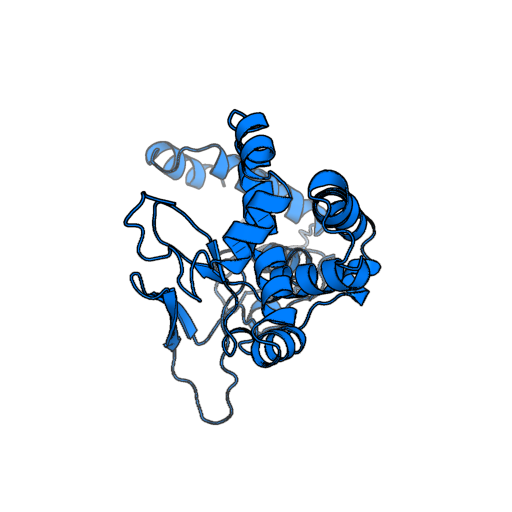N N . THR A 1 213 ? -12.728 -8.077 19.392 1.00 94.81 213 THR A N 1
ATOM 1697 C CA . THR A 1 213 ? -11.341 -7.716 19.725 1.00 94.81 213 THR A CA 1
ATOM 1698 C C . THR A 1 213 ? -11.251 -6.410 20.500 1.00 94.81 213 THR A C 1
ATOM 1700 O O . THR A 1 213 ? -10.269 -6.209 21.206 1.00 94.81 213 THR A O 1
ATOM 1703 N N . ASP A 1 214 ? -12.243 -5.523 20.347 1.00 94.88 214 ASP A N 1
ATOM 1704 C CA . ASP A 1 214 ? -12.250 -4.189 20.955 1.00 94.88 214 ASP A CA 1
ATOM 1705 C C . ASP A 1 214 ? -10.949 -3.400 20.700 1.00 94.88 214 ASP A C 1
ATOM 1707 O O . ASP A 1 214 ? -10.563 -2.529 21.474 1.00 94.88 214 ASP A O 1
ATOM 1711 N N . CYS A 1 215 ? -10.294 -3.669 19.564 1.00 91.75 215 CYS A N 1
ATOM 1712 C CA . CYS A 1 215 ? -8.979 -3.139 19.192 1.00 91.75 215 CYS A CA 1
ATOM 1713 C C . CYS A 1 215 ? -8.930 -1.600 19.116 1.00 91.75 215 CYS A C 1
ATOM 1715 O O . CYS A 1 215 ? -7.855 -1.006 19.160 1.00 91.75 215 CYS A O 1
ATOM 1717 N N . SER A 1 216 ? -10.085 -0.955 18.970 1.00 93.62 216 SER A N 1
ATOM 1718 C CA . SER A 1 216 ? -10.255 0.497 18.915 1.00 93.62 216 SER A CA 1
ATOM 1719 C C . SER A 1 216 ? -11.034 1.074 20.096 1.00 93.62 216 SER A C 1
ATOM 1721 O O . SER A 1 216 ? -11.228 2.285 20.143 1.00 93.62 216 SER A O 1
ATOM 1723 N N . ALA A 1 217 ? -11.493 0.247 21.038 1.00 95.25 217 ALA A N 1
ATOM 1724 C CA . ALA A 1 217 ? -12.280 0.713 22.170 1.00 95.25 217 ALA A CA 1
ATOM 1725 C C . ALA A 1 217 ? -11.409 1.491 23.167 1.00 95.25 217 ALA A C 1
ATOM 1727 O O . ALA A 1 217 ? -10.292 1.094 23.484 1.00 95.25 217 ALA A O 1
ATOM 1728 N N . LEU A 1 218 ? -11.954 2.579 23.710 1.00 95.12 218 LEU A N 1
ATOM 1729 C CA . LEU A 1 218 ? -11.291 3.377 24.744 1.00 95.12 218 LEU A CA 1
ATOM 1730 C C . LEU A 1 218 ? -12.022 3.228 26.075 1.00 95.12 218 LEU A C 1
ATOM 1732 O O . LEU A 1 218 ? -13.254 3.196 26.109 1.00 95.12 218 LEU A O 1
ATOM 1736 N N . VAL A 1 219 ? -11.296 3.194 27.191 1.00 95.44 219 VAL A N 1
ATOM 1737 C CA . VAL A 1 219 ? -11.925 3.250 28.517 1.00 95.44 219 VAL A CA 1
ATOM 1738 C C . VAL A 1 219 ? -12.594 4.613 28.692 1.00 95.44 219 VAL A C 1
ATOM 1740 O O . VAL A 1 219 ? -11.979 5.659 28.492 1.00 95.44 219 VAL A O 1
ATOM 1743 N N . CYS A 1 220 ? -13.870 4.625 29.080 1.00 97.06 220 CYS A N 1
ATOM 1744 C CA . CYS A 1 220 ? -14.613 5.867 29.245 1.00 97.06 220 CYS A CA 1
ATOM 1745 C C . CYS A 1 220 ? -14.017 6.716 30.378 1.00 97.06 220 CYS A C 1
ATOM 1747 O O . CYS A 1 220 ? -14.069 6.302 31.541 1.00 97.06 220 CYS A O 1
ATOM 1749 N N . PRO A 1 221 ? -13.542 7.946 30.107 1.00 94.88 221 PRO A N 1
ATOM 1750 C CA . PRO A 1 221 ? -12.896 8.763 31.126 1.00 94.88 221 PRO A CA 1
ATOM 1751 C C . PRO A 1 221 ? -13.873 9.263 32.197 1.00 94.88 221 PRO A C 1
ATOM 1753 O O . PRO A 1 221 ? -13.428 9.584 33.296 1.00 94.88 221 PRO A O 1
ATOM 1756 N N . LYS A 1 222 ? -15.183 9.296 31.906 1.00 96.88 222 LYS A N 1
ATOM 1757 C CA . LYS A 1 222 ? -16.224 9.785 32.824 1.00 96.88 222 LYS A CA 1
ATOM 1758 C C . LYS A 1 222 ? -16.670 8.743 33.851 1.00 96.88 222 LYS A C 1
ATOM 1760 O O . LYS A 1 222 ? -16.781 9.069 35.023 1.00 96.88 222 LYS A O 1
ATOM 1765 N N . CYS A 1 223 ? -16.971 7.517 33.417 1.00 97.19 223 CYS A N 1
ATOM 1766 C CA . CYS A 1 223 ? -17.502 6.474 34.310 1.00 97.19 223 CYS A CA 1
ATOM 1767 C C . CYS A 1 223 ? -16.493 5.376 34.662 1.00 97.19 223 CYS A C 1
ATOM 1769 O O . CYS A 1 223 ? -16.765 4.599 35.571 1.00 97.19 223 CYS A O 1
ATOM 1771 N N . LYS A 1 224 ? -15.360 5.291 33.948 1.00 95.94 224 LYS A N 1
ATOM 1772 C CA . LYS A 1 224 ? -14.281 4.300 34.133 1.00 95.94 224 LYS A CA 1
ATOM 1773 C C . LYS A 1 224 ? -14.692 2.821 34.025 1.00 95.94 224 LYS A C 1
ATOM 1775 O O . LYS A 1 224 ? -13.839 1.955 34.151 1.00 95.94 224 LYS A O 1
ATOM 1780 N N . SER A 1 225 ? -15.965 2.526 33.766 1.00 96.38 225 SER A N 1
ATOM 1781 C CA . SER A 1 225 ? -16.521 1.169 33.677 1.00 96.38 225 SER A CA 1
ATOM 1782 C C . SER A 1 225 ? -17.081 0.815 32.299 1.00 96.38 225 SER A C 1
ATOM 1784 O O . SER A 1 225 ? -17.314 -0.358 32.016 1.00 96.38 225 SER A O 1
ATOM 1786 N N . GLY A 1 226 ? -17.328 1.818 31.454 1.00 97.06 226 GLY A N 1
ATOM 1787 C CA . GLY A 1 226 ? -17.780 1.638 30.078 1.00 97.06 226 GLY A CA 1
ATOM 1788 C C . GLY A 1 226 ? -16.664 1.820 29.060 1.00 97.06 226 GLY A C 1
ATOM 1789 O O . GLY A 1 226 ? -15.614 2.396 29.355 1.00 97.06 226 GLY A O 1
ATOM 1790 N N . SER A 1 227 ? -16.942 1.383 27.841 1.00 98.00 227 SER A N 1
ATOM 1791 C CA . SER A 1 227 ? -16.051 1.486 26.691 1.00 98.00 227 SER A CA 1
ATOM 1792 C C . SER A 1 227 ? -16.655 2.414 25.641 1.00 98.00 227 SER A C 1
ATOM 1794 O O . SER A 1 227 ? -17.839 2.329 25.311 1.00 98.00 227 SER A O 1
ATOM 1796 N N . VAL A 1 228 ? -15.832 3.317 25.119 1.00 98.25 228 VAL A N 1
ATOM 1797 C CA . VAL A 1 228 ? -16.180 4.287 24.081 1.00 98.25 228 VAL A CA 1
ATOM 1798 C C . VAL A 1 228 ? -15.816 3.698 22.721 1.00 98.25 228 VAL A C 1
ATOM 1800 O O . VAL A 1 228 ? -14.666 3.322 22.502 1.00 98.25 228 VAL A O 1
ATOM 1803 N N . ARG A 1 229 ? -16.800 3.611 21.820 1.00 97.94 229 ARG A N 1
ATOM 1804 C CA . ARG A 1 229 ? -16.663 3.063 20.456 1.00 97.94 229 ARG A CA 1
ATOM 1805 C C . ARG A 1 229 ? -17.386 3.952 19.449 1.00 97.94 229 ARG A C 1
ATOM 1807 O O . ARG A 1 229 ? -18.274 4.712 19.840 1.00 97.94 229 ARG A O 1
ATOM 1814 N N . SER A 1 230 ? -17.048 3.827 18.166 1.00 97.81 230 SER A N 1
ATOM 1815 C CA . SER A 1 230 ? -17.817 4.467 17.090 1.00 97.81 230 SER A CA 1
ATOM 1816 C C . SER A 1 230 ? -19.260 3.954 17.076 1.00 97.81 230 SER A C 1
ATOM 1818 O O . SER A 1 230 ? -19.490 2.747 17.176 1.00 97.81 230 SER A O 1
ATOM 1820 N N . VAL A 1 231 ? -20.230 4.862 16.936 1.00 97.75 231 VAL A N 1
ATOM 1821 C CA . VAL A 1 231 ? -21.654 4.496 16.805 1.00 97.75 231 VAL A CA 1
ATOM 1822 C C . VAL A 1 231 ? -21.994 3.969 15.412 1.00 97.75 231 VAL A C 1
ATOM 1824 O O . VAL A 1 231 ? -22.926 3.186 15.263 1.00 97.75 231 VAL A O 1
ATOM 1827 N N . GLU A 1 232 ? -21.226 4.376 14.401 1.00 97.88 232 GLU A N 1
ATOM 1828 C CA . GLU A 1 232 ? -21.375 3.951 13.011 1.00 97.88 232 GLU A CA 1
ATOM 1829 C C . GLU A 1 232 ? -19.971 3.758 12.407 1.00 97.88 232 GLU A C 1
ATOM 1831 O O . GLU A 1 232 ? -19.416 4.668 11.793 1.00 97.88 232 GLU A O 1
ATOM 1836 N N . PRO A 1 233 ? -19.340 2.585 12.596 1.00 97.38 233 PRO A N 1
ATOM 1837 C CA . PRO A 1 233 ? -17.945 2.345 12.200 1.00 97.38 233 PRO A CA 1
ATOM 1838 C C . PRO A 1 233 ? -17.664 2.511 10.701 1.00 97.38 233 PRO A C 1
ATOM 1840 O O . PRO A 1 233 ? -16.529 2.798 10.308 1.00 97.38 233 PRO A O 1
ATOM 1843 N N . LEU A 1 234 ? -18.697 2.353 9.862 1.00 98.12 234 LEU A N 1
ATOM 1844 C CA . LEU A 1 234 ? -18.616 2.572 8.417 1.00 98.12 234 LEU A CA 1
ATOM 1845 C C . LEU A 1 234 ? -18.704 4.051 8.006 1.00 98.12 234 LEU A C 1
ATOM 1847 O O . LEU A 1 234 ? -18.428 4.381 6.850 1.00 98.12 234 LEU A O 1
ATOM 1851 N N . ASN A 1 235 ? -18.947 4.958 8.945 1.00 98.00 235 ASN A N 1
ATOM 1852 C CA . ASN A 1 235 ? -18.943 6.394 8.724 1.00 98.00 235 ASN A CA 1
ATOM 1853 C C . ASN A 1 235 ? -17.727 7.025 9.420 1.00 98.00 235 ASN A C 1
ATOM 1855 O O . ASN A 1 235 ? -17.625 7.049 10.645 1.00 98.00 235 ASN A O 1
ATOM 1859 N N . GLN A 1 236 ? -16.788 7.543 8.624 1.00 96.75 236 GLN A N 1
ATOM 1860 C CA . GLN A 1 236 ? -15.515 8.075 9.124 1.00 96.75 236 GLN A CA 1
ATOM 1861 C C . GLN A 1 236 ? -15.702 9.295 10.043 1.00 96.75 236 GLN A C 1
ATOM 1863 O O . GLN A 1 236 ? -14.843 9.569 10.878 1.00 96.75 236 GLN A O 1
ATOM 1868 N N . THR A 1 237 ? -16.829 10.007 9.922 1.00 97.56 237 THR A N 1
ATOM 1869 C CA . THR A 1 237 ? -17.139 11.183 10.744 1.00 97.56 237 THR A CA 1
ATOM 1870 C C . THR A 1 237 ? -18.046 10.871 11.933 1.00 97.56 237 THR A C 1
ATOM 1872 O O . THR A 1 237 ? -18.385 11.790 12.677 1.00 97.56 237 THR A O 1
ATOM 1875 N N . ALA A 1 238 ? -18.438 9.608 12.136 1.00 97.94 238 ALA A N 1
ATOM 1876 C CA . ALA A 1 238 ? -19.367 9.218 13.190 1.00 97.94 238 ALA A CA 1
ATOM 1877 C C . ALA A 1 238 ? -18.883 9.609 14.592 1.00 97.94 238 ALA A C 1
ATOM 1879 O O . ALA A 1 238 ? -17.688 9.590 14.903 1.00 97.94 238 ALA A O 1
ATOM 1880 N N . ALA A 1 239 ? -19.844 9.926 15.459 1.00 98.06 239 ALA A N 1
ATOM 1881 C CA . ALA A 1 239 ? -19.579 10.134 16.871 1.00 98.06 239 ALA A CA 1
ATOM 1882 C C . ALA A 1 239 ? -19.162 8.823 17.552 1.00 98.06 239 ALA A C 1
ATOM 1884 O O . ALA A 1 239 ? -19.464 7.714 17.105 1.00 98.06 239 ALA A O 1
ATOM 1885 N N . TRP A 1 240 ? -18.487 8.963 18.679 1.00 98.44 240 TRP A N 1
ATOM 1886 C CA . TRP A 1 240 ? -18.092 7.873 19.549 1.00 98.44 240 TRP A CA 1
ATOM 1887 C C . TRP A 1 240 ? -18.842 7.994 20.867 1.00 98.44 240 TRP A C 1
ATOM 1889 O O . TRP A 1 240 ? -18.952 9.092 21.411 1.00 98.44 240 TRP A O 1
ATOM 1899 N N . LYS A 1 241 ? -19.379 6.888 21.386 1.00 98.50 241 LYS A N 1
ATOM 1900 C CA . LYS A 1 241 ? -20.221 6.888 22.591 1.00 98.50 241 LY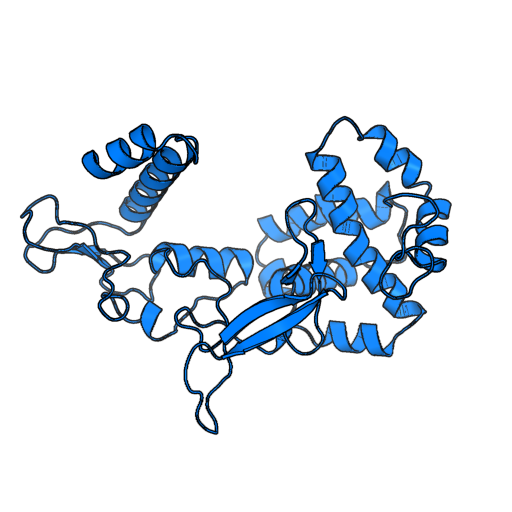S A CA 1
ATOM 1901 C C . LYS A 1 241 ? -19.814 5.783 23.562 1.00 98.50 241 LYS A C 1
ATOM 1903 O O . LYS A 1 241 ? -19.461 4.680 23.150 1.00 98.50 241 LYS A O 1
ATOM 1908 N N . CYS A 1 242 ? -19.866 6.101 24.854 1.00 98.38 242 CYS A N 1
ATOM 1909 C CA . CYS A 1 242 ? -19.742 5.135 25.942 1.00 98.38 242 CYS A CA 1
ATOM 1910 C C . CYS A 1 242 ? -20.973 4.217 26.008 1.00 98.38 242 CYS A C 1
ATOM 1912 O O . CYS A 1 242 ? -22.109 4.684 25.969 1.00 98.38 242 CYS A O 1
ATOM 1914 N N . ASP A 1 243 ? -20.763 2.921 26.207 1.00 97.50 243 ASP A N 1
ATOM 1915 C CA . ASP A 1 243 ? -21.839 1.932 26.367 1.00 97.50 243 ASP A CA 1
ATOM 1916 C C . ASP A 1 243 ? -22.509 1.916 27.760 1.00 97.50 243 ASP A C 1
ATOM 1918 O O . ASP A 1 243 ? -23.480 1.187 27.966 1.00 97.50 243 ASP A O 1
ATOM 1922 N N . ARG A 1 244 ? -22.027 2.718 28.723 1.00 97.94 244 ARG A N 1
ATOM 1923 C CA . ARG A 1 244 ? -22.551 2.777 30.108 1.00 97.94 244 ARG A CA 1
ATOM 1924 C C . ARG A 1 244 ? -23.027 4.152 30.578 1.00 97.94 244 ARG A C 1
ATOM 1926 O O . ARG A 1 2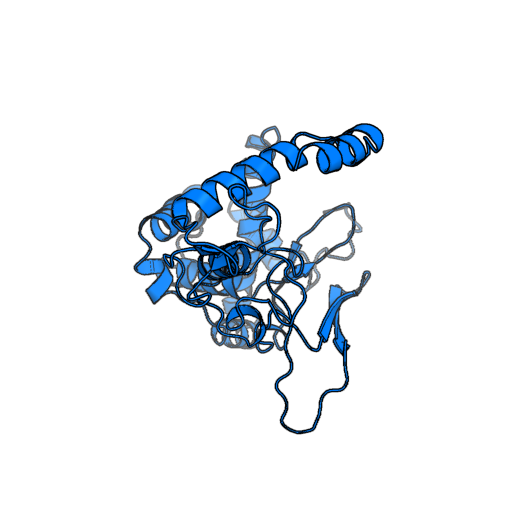44 ? -23.645 4.238 31.635 1.00 97.94 244 ARG A O 1
ATOM 1933 N N . CYS A 1 245 ? -22.714 5.232 29.867 1.00 98.12 245 CYS A N 1
ATOM 1934 C CA . CYS A 1 245 ? -23.123 6.584 30.258 1.00 98.12 245 CYS A CA 1
ATOM 1935 C C . CYS A 1 245 ? -23.231 7.513 29.042 1.00 98.12 245 CYS A C 1
ATOM 1937 O O . CYS A 1 245 ? -22.817 7.159 27.945 1.00 98.12 245 CYS A O 1
ATOM 1939 N N . GLU A 1 246 ? -23.710 8.742 29.242 1.00 97.75 246 GLU A N 1
ATOM 1940 C CA . GLU A 1 246 ? -23.890 9.730 28.161 1.00 97.75 246 GLU A CA 1
ATOM 1941 C C . GLU A 1 246 ? -22.592 10.405 27.680 1.00 97.75 246 GLU A C 1
ATOM 1943 O O . GLU A 1 246 ? -22.630 11.487 27.103 1.00 97.75 246 GLU A O 1
ATOM 1948 N N . TYR A 1 247 ? -21.421 9.824 27.953 1.00 98.25 247 TYR A N 1
ATOM 1949 C CA . TYR A 1 247 ? -20.163 10.377 27.454 1.00 98.25 247 TYR A CA 1
ATOM 1950 C C . TYR A 1 247 ? -20.015 10.112 25.951 1.00 98.25 247 TYR A C 1
ATOM 1952 O O . TYR A 1 247 ? -20.147 8.968 25.505 1.00 98.25 247 TYR A O 1
ATOM 1960 N N . THR A 1 248 ? -19.710 11.166 25.195 1.00 98.06 248 THR A N 1
ATOM 1961 C CA . THR A 1 248 ? -19.560 11.138 23.737 1.00 98.06 248 THR A CA 1
ATOM 1962 C C . THR A 1 248 ? -18.358 11.960 23.285 1.00 98.06 248 THR A C 1
ATOM 1964 O O . THR A 1 248 ? -18.022 12.951 23.930 1.00 98.06 248 THR A O 1
ATOM 1967 N N . LEU A 1 249 ? -17.769 11.581 22.153 1.00 97.50 249 LEU A N 1
ATOM 1968 C CA . LEU A 1 249 ? -16.668 12.269 21.477 1.00 97.50 249 LEU A CA 1
ATOM 1969 C C . LEU A 1 249 ? -16.942 12.351 19.974 1.00 97.50 249 LEU A C 1
ATOM 1971 O O . LEU A 1 249 ? -17.641 11.504 19.417 1.00 97.50 249 LEU A O 1
ATOM 1975 N N . GLN A 1 250 ? -16.369 13.341 19.304 1.00 97.69 250 GLN A N 1
ATOM 1976 C CA . GLN A 1 250 ? -16.350 13.417 17.847 1.00 97.69 250 GLN A CA 1
ATOM 1977 C C . GLN A 1 250 ? -15.184 12.607 17.273 1.00 97.69 250 GLN A C 1
ATOM 1979 O O . GLN A 1 250 ? -14.122 12.487 17.884 1.00 97.69 250 GLN A O 1
ATOM 1984 N N . SER A 1 251 ? -15.354 12.097 16.053 1.00 96.12 251 SER A N 1
ATOM 1985 C CA . SER A 1 251 ? -14.298 11.388 15.308 1.00 96.12 251 SER A CA 1
ATOM 1986 C C . SER A 1 251 ? -12.981 12.173 15.236 1.00 96.12 251 SER A C 1
ATOM 1988 O O . SER A 1 251 ? -11.913 11.591 15.397 1.00 96.12 251 SER A O 1
ATOM 1990 N N . THR A 1 252 ? -13.035 13.496 15.073 1.00 96.56 252 THR A N 1
ATOM 1991 C CA . THR A 1 252 ? -11.847 14.366 15.018 1.00 96.56 252 THR A CA 1
ATOM 1992 C C . THR A 1 252 ? -11.066 14.413 16.332 1.00 96.56 252 THR A C 1
ATOM 1994 O O . THR A 1 252 ? -9.844 14.546 16.310 1.00 96.56 252 THR A O 1
ATOM 1997 N N . GLU A 1 253 ? -11.737 14.279 17.477 1.00 96.75 253 GLU A N 1
ATOM 1998 C CA . GLU A 1 253 ? -11.091 14.191 18.792 1.00 96.75 253 GLU A CA 1
ATOM 1999 C C . GLU A 1 253 ? -10.395 12.837 18.962 1.00 96.75 253 GLU A C 1
ATOM 2001 O O . GLU A 1 253 ? -9.271 12.777 19.459 1.00 96.75 253 GLU A O 1
ATOM 2006 N N . ILE A 1 254 ? -11.023 11.763 18.473 1.00 96.12 254 ILE A N 1
ATOM 2007 C CA . ILE A 1 254 ? -10.443 10.415 18.466 1.00 96.12 254 ILE A CA 1
ATOM 2008 C C . ILE A 1 254 ? -9.208 10.355 17.568 1.00 96.12 254 ILE A C 1
ATOM 2010 O O . ILE A 1 254 ? -8.188 9.820 17.985 1.00 96.12 254 ILE A O 1
ATOM 2014 N N . VAL A 1 255 ? -9.266 10.930 16.362 1.00 94.88 255 VAL A N 1
ATOM 2015 C CA . VAL A 1 255 ? -8.111 10.990 15.450 1.00 94.88 255 VAL A CA 1
ATOM 2016 C C . VAL A 1 255 ? -6.926 11.674 16.129 1.00 94.88 255 VAL A C 1
ATOM 2018 O O . VAL A 1 255 ? -5.855 11.081 16.195 1.00 94.88 255 VAL A O 1
ATOM 2021 N N . LYS A 1 256 ? -7.134 12.857 16.725 1.00 95.50 256 LYS A N 1
ATOM 2022 C CA . LYS A 1 256 ? -6.078 13.586 17.449 1.00 95.50 256 LYS A CA 1
ATOM 2023 C C . LYS A 1 256 ? -5.493 12.782 18.609 1.00 95.50 256 LYS A C 1
ATOM 2025 O O . LYS A 1 256 ? -4.285 12.816 18.818 1.00 95.50 256 LYS A O 1
ATOM 2030 N N . LEU A 1 257 ? -6.338 12.074 19.360 1.00 94.06 257 LEU A N 1
ATOM 2031 C CA . LEU A 1 257 ? -5.889 11.210 20.449 1.00 94.06 257 LEU A CA 1
ATOM 2032 C C . LEU A 1 257 ? -5.017 10.063 19.924 1.00 94.06 257 LEU A C 1
ATOM 2034 O O . LEU A 1 257 ? -3.927 9.845 20.441 1.00 94.06 257 LEU A O 1
ATOM 2038 N N . LEU A 1 258 ? -5.474 9.357 18.887 1.00 92.81 258 LEU A N 1
ATOM 2039 C CA . LEU A 1 258 ? -4.725 8.254 18.282 1.00 92.81 258 LEU A CA 1
ATOM 2040 C C . LEU A 1 258 ? -3.396 8.730 17.685 1.00 92.81 258 LEU A C 1
ATOM 2042 O O . LEU A 1 258 ? -2.388 8.048 17.841 1.00 92.81 258 LEU A O 1
ATOM 2046 N N . ASP A 1 259 ? -3.377 9.900 17.048 1.00 92.50 259 ASP A N 1
ATOM 2047 C CA . ASP A 1 259 ? -2.152 10.489 16.503 1.00 92.50 259 ASP A CA 1
ATOM 2048 C C . ASP A 1 259 ? -1.165 10.841 17.620 1.00 92.50 259 ASP A C 1
ATOM 2050 O O . ASP A 1 259 ? 0.009 10.495 17.526 1.00 92.50 259 ASP A O 1
ATOM 2054 N N . ALA A 1 260 ? -1.634 11.432 18.723 1.00 93.44 260 ALA A N 1
ATOM 2055 C CA . ALA A 1 260 ? -0.787 11.724 19.878 1.00 93.44 260 ALA A CA 1
ATOM 2056 C C . ALA A 1 260 ? -0.215 10.451 20.531 1.00 93.44 260 ALA A C 1
ATOM 2058 O O . ALA A 1 260 ? 0.960 10.430 20.900 1.00 93.44 260 ALA A O 1
ATOM 2059 N N . ILE A 1 261 ? -1.021 9.388 20.650 1.00 91.06 261 ILE A N 1
ATOM 2060 C CA . ILE A 1 261 ? -0.581 8.082 21.168 1.00 91.06 261 ILE A CA 1
ATOM 2061 C C . ILE A 1 261 ? 0.495 7.486 20.253 1.00 91.06 261 ILE A C 1
ATOM 2063 O O . ILE A 1 261 ? 1.548 7.077 20.741 1.00 91.06 261 ILE A O 1
ATOM 2067 N N . ASN A 1 262 ? 0.264 7.481 18.937 1.00 90.19 262 ASN A N 1
ATOM 2068 C CA . ASN A 1 262 ? 1.222 6.954 17.965 1.00 90.19 262 ASN A CA 1
ATOM 2069 C C . ASN A 1 262 ? 2.529 7.755 17.963 1.00 90.19 262 ASN A C 1
ATOM 2071 O O . ASN A 1 262 ? 3.594 7.157 18.038 1.00 90.19 262 ASN A O 1
ATOM 2075 N N . MET A 1 263 ? 2.466 9.091 17.965 1.00 92.00 263 MET A N 1
ATOM 2076 C CA . MET A 1 263 ? 3.663 9.940 18.033 1.00 92.00 263 MET A CA 1
ATOM 2077 C C . MET A 1 263 ? 4.472 9.697 19.313 1.00 92.00 263 MET A C 1
ATOM 2079 O O . MET A 1 263 ? 5.700 9.725 19.285 1.00 92.00 263 MET A O 1
ATOM 2083 N N . ASN A 1 264 ? 3.801 9.459 20.444 1.00 92.00 264 ASN A N 1
ATOM 2084 C CA . ASN A 1 264 ? 4.482 9.134 21.693 1.00 92.00 264 ASN A CA 1
ATOM 2085 C C . ASN A 1 264 ? 5.178 7.768 21.604 1.00 92.00 264 ASN A C 1
ATOM 2087 O O . ASN A 1 264 ? 6.353 7.674 21.952 1.00 92.00 264 ASN A O 1
ATOM 2091 N N . LEU A 1 265 ? 4.500 6.752 21.058 1.00 91.44 265 LEU A N 1
ATOM 2092 C CA . LEU A 1 265 ? 5.080 5.426 20.834 1.00 91.44 265 LEU A CA 1
ATOM 2093 C C . LEU A 1 265 ? 6.289 5.481 19.890 1.00 91.44 265 LEU A C 1
ATOM 2095 O O . LEU A 1 265 ? 7.337 4.931 20.207 1.00 91.44 265 LEU A O 1
ATOM 2099 N N . GLU A 1 266 ? 6.168 6.180 18.761 1.00 91.44 266 GLU A N 1
ATOM 2100 C CA . GLU A 1 266 ? 7.239 6.336 17.768 1.00 91.44 266 GLU A CA 1
ATOM 2101 C C . GLU A 1 266 ? 8.445 7.122 18.304 1.00 91.44 266 GLU A C 1
ATOM 2103 O O . GLU A 1 266 ? 9.550 6.980 17.785 1.00 91.44 266 GLU A O 1
ATOM 2108 N N . SER A 1 267 ? 8.267 7.924 19.361 1.00 93.31 267 SER A N 1
ATOM 2109 C CA . SER A 1 267 ? 9.380 8.620 20.020 1.00 93.31 267 SER A CA 1
ATOM 2110 C C . SER A 1 267 ? 10.237 7.713 20.913 1.00 93.31 267 SER A C 1
ATOM 2112 O O . SER A 1 267 ? 11.303 8.130 21.373 1.00 93.31 267 SER A O 1
ATOM 2114 N N . ILE A 1 268 ? 9.784 6.482 21.172 1.00 94.12 268 ILE A N 1
ATOM 2115 C CA . ILE A 1 268 ? 10.486 5.496 21.992 1.00 94.12 268 ILE A CA 1
ATOM 2116 C C . ILE A 1 268 ? 11.284 4.576 21.068 1.00 94.12 268 ILE A C 1
ATOM 2118 O O . ILE A 1 268 ? 10.740 3.967 20.150 1.00 94.12 268 ILE A O 1
ATOM 2122 N N . ASP A 1 269 ? 12.585 4.439 21.330 1.00 92.81 269 ASP A N 1
ATOM 2123 C CA . ASP A 1 269 ? 13.421 3.484 20.600 1.00 92.81 269 ASP A CA 1
ATOM 2124 C C . ASP A 1 269 ? 12.872 2.054 20.747 1.00 92.81 269 ASP A C 1
ATOM 2126 O O . ASP A 1 269 ? 12.590 1.599 21.856 1.00 92.81 269 ASP A O 1
ATOM 2130 N N . ALA A 1 270 ? 12.754 1.325 19.634 1.00 90.44 270 ALA A N 1
ATOM 2131 C CA . ALA A 1 270 ? 12.172 -0.018 19.615 1.00 90.44 270 ALA A CA 1
ATOM 2132 C C . ALA A 1 270 ? 12.949 -1.056 20.456 1.00 90.44 270 ALA A C 1
ATOM 2134 O O . ALA A 1 270 ? 12.403 -2.110 20.781 1.00 90.44 270 ALA A O 1
ATOM 2135 N N . HIS A 1 271 ? 14.203 -0.775 20.825 1.00 93.19 271 HIS A N 1
ATOM 2136 C CA . HIS A 1 271 ? 15.036 -1.605 21.700 1.00 93.19 271 HIS A CA 1
ATOM 2137 C C . HIS A 1 271 ? 15.039 -1.108 23.158 1.00 93.19 271 HIS A C 1
ATOM 2139 O O . HIS A 1 271 ? 15.621 -1.758 24.030 1.00 93.19 271 HIS A O 1
ATOM 2145 N N . ASN A 1 272 ? 14.379 0.016 23.458 1.00 95.06 272 ASN A N 1
ATOM 2146 C CA . ASN A 1 272 ? 14.216 0.538 24.812 1.00 95.06 272 ASN A CA 1
ATOM 2147 C C . ASN A 1 272 ? 13.015 -0.117 25.511 1.00 95.06 272 ASN A C 1
ATOM 2149 O O . ASN A 1 272 ? 11.951 0.487 25.652 1.00 95.06 272 ASN A O 1
ATOM 2153 N N . ILE A 1 273 ? 13.208 -1.353 25.979 1.00 94.44 273 ILE A N 1
ATOM 2154 C CA . ILE A 1 273 ? 12.171 -2.129 26.678 1.00 94.44 273 ILE A CA 1
ATOM 2155 C C . ILE A 1 273 ? 11.560 -1.347 27.860 1.00 94.44 273 ILE A C 1
ATOM 2157 O O . ILE A 1 273 ? 10.339 -1.208 27.869 1.00 94.44 273 ILE A O 1
ATOM 2161 N N . PRO A 1 274 ? 12.336 -0.744 28.790 1.00 95.62 274 PRO A N 1
ATOM 2162 C CA . PRO A 1 274 ? 11.749 0.034 29.886 1.00 95.62 274 PRO A CA 1
ATOM 2163 C C . PRO A 1 274 ? 10.919 1.235 29.413 1.00 95.62 274 PRO A C 1
ATOM 2165 O O . PRO A 1 274 ? 9.918 1.589 30.034 1.00 95.62 274 PRO A O 1
ATOM 2168 N N . GLY A 1 275 ? 11.318 1.874 28.308 1.00 93.62 275 GLY A N 1
ATOM 2169 C CA . GLY A 1 275 ? 10.544 2.952 27.693 1.00 93.62 275 GLY A CA 1
ATOM 2170 C C . GLY A 1 275 ? 9.188 2.469 27.179 1.00 93.62 275 GLY A C 1
ATOM 2171 O O . GLY A 1 275 ? 8.174 3.116 27.435 1.00 93.62 275 GLY A O 1
ATOM 2172 N N . LEU A 1 276 ? 9.170 1.318 26.501 1.00 93.75 276 LEU A N 1
ATOM 2173 C CA . LEU A 1 276 ? 7.950 0.686 25.991 1.00 93.75 276 LEU A CA 1
ATOM 2174 C C . LEU A 1 276 ? 7.040 0.193 27.125 1.00 93.75 276 LEU A C 1
ATOM 2176 O O . LEU A 1 276 ? 5.826 0.343 27.042 1.00 93.75 276 LEU A O 1
ATOM 2180 N N . GLU A 1 277 ? 7.600 -0.343 28.208 1.00 93.38 277 GLU A N 1
ATOM 2181 C CA . GLU A 1 277 ? 6.833 -0.718 29.404 1.00 93.38 277 GLU A CA 1
ATOM 2182 C C . GLU A 1 277 ? 6.202 0.516 30.065 1.00 93.38 277 GLU A C 1
ATOM 2184 O O . GLU A 1 277 ? 4.996 0.543 30.309 1.00 93.38 277 GLU A O 1
ATOM 2189 N N . GLY A 1 278 ? 6.982 1.585 30.254 1.00 93.12 278 GLY A N 1
ATOM 2190 C CA . GLY A 1 278 ? 6.495 2.844 30.821 1.00 93.12 278 GLY A CA 1
ATOM 2191 C C . GLY A 1 278 ? 5.480 3.588 29.942 1.00 93.12 278 GLY A C 1
ATOM 2192 O O . GLY A 1 278 ? 4.794 4.489 30.429 1.00 93.12 278 GLY A O 1
ATOM 2193 N N . PHE A 1 279 ? 5.367 3.242 28.657 1.00 92.12 279 PHE A N 1
ATOM 2194 C CA . PHE A 1 279 ? 4.300 3.728 27.782 1.00 92.12 279 PHE A CA 1
ATOM 2195 C C . PHE A 1 279 ? 2.948 3.124 28.172 1.00 92.12 279 PHE A C 1
ATOM 2197 O O . PHE A 1 279 ? 1.978 3.867 28.299 1.00 92.12 279 PHE A O 1
ATOM 2204 N N . PHE A 1 280 ? 2.886 1.819 28.461 1.00 85.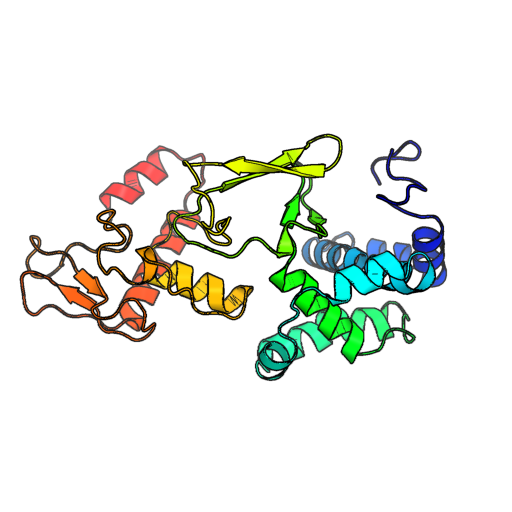69 280 PHE A N 1
ATOM 2205 C CA . PHE A 1 280 ? 1.639 1.152 28.856 1.00 85.69 280 PHE A CA 1
ATOM 2206 C C . PHE A 1 280 ? 1.055 1.671 30.175 1.00 85.69 280 PHE A C 1
ATOM 2208 O O . PHE A 1 280 ? -0.156 1.642 30.350 1.00 85.69 280 PHE A O 1
ATOM 2215 N N . GLU A 1 281 ? 1.883 2.176 31.091 1.00 84.12 281 GLU A N 1
ATOM 2216 C CA . GLU A 1 281 ? 1.411 2.728 32.370 1.00 84.12 281 GLU A CA 1
ATOM 2217 C C . GLU A 1 281 ? 0.721 4.099 32.236 1.00 84.12 281 GLU A C 1
ATOM 2219 O O . GLU A 1 281 ? 0.044 4.545 33.163 1.00 84.12 281 GLU A O 1
ATOM 2224 N N . LYS A 1 282 ? 0.910 4.796 31.107 1.00 72.31 282 LYS A N 1
ATOM 2225 C CA . LYS A 1 282 ? 0.449 6.182 30.896 1.00 72.31 282 LYS A CA 1
ATOM 2226 C C . LYS A 1 282 ? -0.850 6.304 30.095 1.00 72.31 282 LYS A C 1
ATOM 2228 O O . LYS A 1 282 ? -1.347 7.424 29.957 1.00 72.31 282 LYS A O 1
ATOM 2233 N N . ILE A 1 283 ? -1.358 5.203 29.546 1.00 64.19 283 ILE A N 1
ATOM 2234 C CA . ILE A 1 283 ? -2.500 5.149 28.613 1.00 64.19 283 ILE A CA 1
ATOM 2235 C C . ILE A 1 283 ? -3.684 4.493 29.315 1.00 64.19 283 ILE A C 1
ATOM 2237 O O . ILE A 1 283 ? -4.809 5.026 29.179 1.00 64.19 283 ILE A O 1
#

pLDDT: mean 93.02, std 5.67, range [61.22, 98.5]

InterPro domains:
  IPR011990 Tetratricopeptide-like helical domain superfamily [G3DSA:1.25.40.10] (181-273)
  IPR046341 SET domain superfamily [G3DSA:2.170.270.10] (64-178)
  IPR046341 SET domain superfamily [SSF82199] (112-205)
  IPR053010 SET domain-containing protein SmydA-8 [PTHR46455] (1-282)

Secondary structure (DSSP, 8-state):
---TT-TTBT-TTSB-HHHHHHHHHTTHHHHHHTTTT-HHHHHHHHHHHHHHHHHHHHHH-HHHHHHHHTS---HHHHHH-HHHHHHHIIIIIHIIIIIS--TTS-HHHHHHHHHHHHHH-EEE--TT--EEE--TTGGG-EE-SS-SEEEEE-TTT--EEEEESS---TTPPPEE-SS-TTS-HHHHHHHHHHHHSS----HHHH-TTTTTT-TT-EE-TTTSSSEEEESSTT-TT--EEESSSS-EE-HHHHHHHHHHHHHHHHTS-TT-HHHHHHHHTT-

Foldseek 3Di:
DPDPPPPQPCDLVHCNPVNVVLCVVLVVVVVLVVCVVPVVVNVLVVQQSVVVSLVVCVVVPVVVNVLLLVFDLCLVVCVVVPVNLVCCVPSPVCCVCPVSVVVVQDPSNRSSSNSSQLAAWDWAEDDPDIDTDHDSPSSQAAADLPFQWDWHADRPPRDIDIDGPDDDDPPRGHHDHPDDSLADLLVSQVVCCVRNVDGDDHPLQQDQCSVVPVSLWDQQPPPSPWTWTFPGSSDNFGKIATPPDRDIDTSVVSVVVVVVLVVLVVVDDPPNPVSVVVSVVVD